Protein AF-0000000072197738 (afdb_homodimer)

Sequence (362 aa):
MTTETISLIKSSIKSIQDYPKPGILFRDVTSLLEDAKAYQATIGLLVERYKAMGFTKVVGTEARGFLFGAPLALELGVGFVPVRKPGKLPRPTIAQSYELEYGMDTLEIHTDAIVEGDKVLVVDDLLATGGTIEATTKLIRQLGGEVEHAAFVINLPEIGGDKRLEVLGLNVYSICDFEGHMTTETISLIKSSIKSIQDYPKPGILFRDVTSLLEDAKAYQATIGLLVERYKAMGFTKVVGTEARGFLFGAPLALELGVGFVPVRKPGKLPRPTIAQSYELEYGMDTLEIHTDAIVEGDKVLVVDDLLATGGTIEATTKLIRQLGGEVEHAAFVINLPEIGGDKRLEVLGLNVYSICDFEGH

pLDDT: mean 96.04, std 6.42, range [52.91, 98.94]

Secondary structure (DSSP, 8-state):
-HHHHHHHHHHHSEEEET-SSTT-EEEEHHHHHH-HHHHHHHHHHHHHHHTTS--SEEEEETTTTHHHHHHHHHHHT-EEEEEB-TT---S-EEEEEEE-SSSEEEEEEETTS--TT-EEEEEEEEESS-HHHHHHHHHHHHTT-EEEEEEEEEE-GGG-HHHHHHHTT-EEEEEEE----/-HHHHHHHHHHHSEEEET-SSTT-EEEEHHHHHH-HHHHHHHHHHHHHHHTTS--SEEEEETTTTHHHHHHHHHHHT-EEEEEB-TT---S-EEEEEEE-SSSEEEEEEETTS--TT-EEEEEEEEESS-HHHHHHHHHHHHTT-EEEEEEEEEE-GGG-HHHHHHHTT-EEEEEEE----

InterPro domains:
  IPR000836 Phosphoribosyltransferase domain [PF00156] (30-154)
  IPR000836 Phosphoribosyltransferase domain [cd06223] (45-175)
  IPR005764 Adenine phosphoribosyl transferase [MF_00004] (9-178)
  IPR005764 Adenine phosphoribosyl transferase [TIGR01090] (9-177)
  IPR029057 Phosphoribosyltransferase-like [G3DSA:3.40.50.2020] (1-181)
  IPR029057 Phosphoribosyltransferase-like [SSF53271] (11-178)
  IPR050054 Uracil phosphoribosyltransferase/Adenine phosphoribosyltransferase [PTHR32315] (2-179)

Radius of gyration: 19.5 Å; Cα contacts (8 Å, |Δi|>4): 800; chains: 2; bounding box: 44×51×52 Å

Solvent-accessible surface area (backbone atoms only — not comparable to full-atom values): 18819 Å² total; per-residue (Å²): 112,66,62,60,50,45,48,47,39,55,69,35,41,46,74,37,75,44,37,96,43,81,77,28,58,30,75,37,60,62,48,22,36,47,34,31,66,36,37,48,50,52,50,49,55,53,43,70,72,47,64,84,68,70,60,51,31,23,33,16,39,70,57,63,7,32,63,53,19,39,44,43,12,56,74,64,63,23,12,27,42,70,32,33,50,79,88,73,62,91,60,68,62,49,74,33,69,39,69,49,103,79,60,74,46,53,39,27,36,50,60,83,74,43,45,70,77,35,29,36,37,37,27,37,46,67,39,39,66,35,44,70,58,52,32,49,51,51,53,43,43,73,44,44,26,43,68,44,41,36,40,28,48,32,30,32,67,91,61,42,9,68,61,56,41,38,74,74,57,33,48,77,45,57,73,34,79,46,79,80,109,113,66,62,60,50,46,48,47,38,56,70,36,41,46,75,37,76,43,36,96,42,81,78,28,59,28,76,38,63,63,49,23,36,48,33,30,67,36,37,48,50,52,51,48,54,53,44,69,71,47,64,84,69,70,60,50,32,22,32,16,39,71,56,62,7,32,63,52,20,40,44,42,12,57,75,65,61,22,12,26,42,69,34,32,49,79,88,73,64,91,60,66,63,48,75,33,68,38,70,49,101,80,60,74,47,53,38,26,36,49,59,82,73,44,43,71,78,35,30,37,38,38,26,38,47,67,39,40,65,34,45,68,59,50,32,49,51,50,51,42,44,74,44,43,26,43,68,44,41,36,40,26,50,32,29,32,67,89,62,41,9,67,60,56,40,39,76,73,58,33,49,77,46,56,72,34,81,48,82,78,106

Structure (mmCIF, N/CA/C/O backbone):
data_AF-0000000072197738-model_v1
#
loop_
_entity.id
_entity.type
_entity.pdbx_description
1 polymer 'Adenine phosphoribosyltransferase'
#
loop_
_atom_site.group_PDB
_atom_site.id
_atom_site.type_symbol
_atom_site.label_atom_id
_atom_site.label_alt_id
_atom_site.label_comp_id
_atom_site.label_asym_id
_atom_site.label_entity_id
_atom_site.label_seq_id
_atom_site.pdbx_PDB_ins_code
_atom_site.Cartn_x
_atom_site.Cartn_y
_atom_site.Cartn_z
_atom_site.occupancy
_atom_site.B_iso_or_equiv
_atom_site.auth_seq_id
_atom_site.auth_comp_id
_atom_site.auth_asym_id
_atom_site.auth_atom_id
_atom_site.pdbx_PDB_model_num
ATOM 1 N N . MET A 1 1 ? 9.172 -4.414 -27.625 1 52.91 1 MET A N 1
ATOM 2 C CA . MET A 1 1 ? 8.633 -3.404 -26.734 1 52.91 1 MET A CA 1
ATOM 3 C C . MET A 1 1 ? 8.422 -3.979 -25.328 1 52.91 1 MET A C 1
ATOM 5 O O . MET A 1 1 ? 8.828 -3.373 -24.344 1 52.91 1 MET A O 1
ATOM 9 N N . THR A 1 2 ? 8.141 -5.234 -25.406 1 78.12 2 THR A N 1
ATOM 10 C CA . THR A 1 2 ? 7.871 -5.887 -24.141 1 78.12 2 THR A CA 1
ATOM 11 C C . THR A 1 2 ? 9.172 -6.352 -23.484 1 78.12 2 THR A C 1
ATOM 13 O O . THR A 1 2 ? 9.367 -6.164 -22.281 1 78.12 2 THR A O 1
ATOM 16 N N . THR A 1 3 ? 10.164 -6.527 -24.344 1 85.88 3 THR A N 1
ATOM 17 C CA . THR A 1 3 ? 11.422 -7.02 -23.797 1 85.88 3 THR A CA 1
ATOM 18 C C . THR A 1 3 ? 12.195 -5.887 -23.125 1 85.88 3 THR A C 1
ATOM 20 O O . THR A 1 3 ? 12.75 -6.066 -22.031 1 85.88 3 THR A O 1
ATOM 23 N N . GLU A 1 4 ? 12.219 -4.77 -23.75 1 92.81 4 GLU A N 1
ATOM 24 C CA . GLU A 1 4 ? 12.906 -3.609 -23.172 1 92.81 4 GLU A CA 1
ATOM 25 C C . GLU A 1 4 ? 12.25 -3.162 -21.875 1 92.81 4 GLU A C 1
ATOM 27 O O . GLU A 1 4 ? 12.938 -2.766 -20.938 1 92.81 4 GLU A O 1
ATOM 32 N N . THR A 1 5 ? 11 -3.27 -21.938 1 95.19 5 THR A N 1
ATOM 33 C CA . THR A 1 5 ? 10.242 -2.885 -20.75 1 95.19 5 THR A CA 1
ATOM 34 C C . THR A 1 5 ? 10.547 -3.822 -19.578 1 95.19 5 THR A C 1
ATOM 36 O O . THR A 1 5 ? 10.797 -3.369 -18.469 1 95.19 5 THR A O 1
ATOM 39 N N . ILE A 1 6 ? 10.633 -5.078 -19.859 1 96 6 ILE A N 1
ATOM 40 C CA . ILE A 1 6 ? 10.922 -6.078 -18.844 1 96 6 ILE A CA 1
ATOM 41 C C . ILE A 1 6 ? 12.352 -5.91 -18.344 1 96 6 ILE A C 1
ATOM 43 O O . ILE A 1 6 ? 12.625 -6.031 -17.141 1 96 6 ILE A O 1
ATOM 47 N N . SER A 1 7 ? 13.211 -5.574 -19.266 1 96.31 7 SER A N 1
ATOM 48 C CA . SER A 1 7 ? 14.602 -5.344 -18.891 1 96.31 7 SER A CA 1
ATOM 49 C C . SER A 1 7 ? 14.734 -4.145 -17.969 1 96.31 7 SER A C 1
ATOM 51 O O . SER A 1 7 ? 15.492 -4.188 -16.984 1 96.31 7 SER A O 1
ATOM 53 N N . LEU A 1 8 ? 14.016 -3.139 -18.281 1 97.44 8 LEU A N 1
ATOM 54 C CA . LEU A 1 8 ? 14.008 -1.961 -17.422 1 97.44 8 LEU A CA 1
ATOM 55 C C . LEU A 1 8 ? 13.531 -2.318 -16.016 1 97.44 8 LEU A C 1
ATOM 57 O O . LEU A 1 8 ? 14.164 -1.94 -15.031 1 97.44 8 LEU A O 1
ATOM 61 N N . ILE A 1 9 ? 12.492 -3.072 -15.922 1 98.19 9 ILE A N 1
ATOM 62 C CA . ILE A 1 9 ? 11.914 -3.471 -14.641 1 98.19 9 ILE A CA 1
ATOM 63 C C . ILE A 1 9 ? 12.906 -4.348 -13.875 1 98.19 9 ILE A C 1
ATOM 65 O O . ILE A 1 9 ? 13.211 -4.082 -12.711 1 98.19 9 ILE A O 1
ATOM 69 N N . LYS A 1 10 ? 13.438 -5.309 -14.531 1 96.94 10 LYS A N 1
ATOM 70 C CA . LYS A 1 10 ? 14.375 -6.238 -13.898 1 96.94 10 LYS A CA 1
ATOM 71 C C . LYS A 1 10 ? 15.609 -5.508 -13.391 1 96.94 10 LYS A C 1
ATOM 73 O O . LYS A 1 10 ? 16.094 -5.781 -12.281 1 96.94 10 LYS A O 1
ATOM 78 N N . SER A 1 11 ? 16.078 -4.551 -14.18 1 97.25 11 SER A N 1
ATOM 79 C CA . SER A 1 11 ? 17.297 -3.838 -13.828 1 97.25 11 SER A CA 1
ATOM 80 C C . SER A 1 11 ? 17.062 -2.871 -12.672 1 97.25 11 SER A C 1
ATOM 82 O O . SER A 1 11 ? 18.016 -2.43 -12.016 1 97.25 11 SER A O 1
ATOM 84 N N . SER A 1 12 ? 15.859 -2.518 -12.414 1 97.88 12 SER A N 1
ATOM 85 C CA . SER A 1 12 ? 15.539 -1.578 -11.344 1 97.88 12 SER A CA 1
ATOM 86 C C . SER A 1 12 ? 15.422 -2.291 -10 1 97.88 12 SER A C 1
ATOM 88 O O . SER A 1 12 ? 15.352 -1.645 -8.953 1 97.88 12 SER A O 1
ATOM 90 N N . ILE A 1 13 ? 15.43 -3.629 -9.992 1 98 13 ILE A N 1
ATOM 91 C CA . ILE A 1 13 ? 15.297 -4.414 -8.773 1 98 13 ILE A CA 1
ATOM 92 C C . ILE A 1 13 ? 16.688 -4.793 -8.25 1 98 13 ILE A C 1
ATOM 94 O O . ILE A 1 13 ? 17.406 -5.57 -8.883 1 98 13 ILE A O 1
ATOM 98 N N . LYS A 1 14 ? 17.031 -4.293 -7.094 1 97.38 14 LYS A N 1
ATOM 99 C CA . LYS A 1 14 ? 18.328 -4.578 -6.484 1 97.38 14 LYS A CA 1
ATOM 100 C C . LYS A 1 14 ? 18.328 -5.941 -5.801 1 97.38 14 LYS A C 1
ATOM 102 O O . LYS A 1 14 ? 17.328 -6.348 -5.215 1 97.38 14 LYS A O 1
ATOM 107 N N . SER A 1 15 ? 19.391 -6.617 -5.895 1 96.56 15 SER A N 1
ATOM 108 C CA . SER A 1 15 ? 19.609 -7.863 -5.164 1 96.56 15 SER A CA 1
ATOM 109 C C . SER A 1 15 ? 20.469 -7.633 -3.93 1 96.56 15 SER A C 1
ATOM 111 O O . SER A 1 15 ? 21.547 -7.055 -4.023 1 96.56 15 SER A O 1
ATOM 113 N N . ILE A 1 16 ? 19.969 -8.016 -2.822 1 96.94 16 ILE A N 1
ATOM 114 C CA . ILE A 1 16 ? 20.656 -7.816 -1.552 1 96.94 16 ILE A CA 1
ATOM 115 C C . ILE A 1 16 ? 21.109 -9.156 -0.991 1 96.94 16 ILE A C 1
ATOM 117 O O . ILE A 1 16 ? 20.281 -10.008 -0.654 1 96.94 16 ILE A O 1
ATOM 121 N N . GLN A 1 17 ? 22.328 -9.305 -0.812 1 95.06 17 GLN A N 1
ATOM 122 C CA . GLN A 1 17 ? 22.906 -10.547 -0.308 1 95.06 17 GLN A CA 1
ATOM 123 C C . GLN A 1 17 ? 22.672 -10.695 1.191 1 95.06 17 GLN A C 1
ATOM 125 O O . GLN A 1 17 ? 22.734 -9.719 1.937 1 95.06 17 GLN A O 1
ATOM 130 N N . ASP A 1 18 ? 22.422 -11.977 1.722 1 94.38 18 ASP A N 1
ATOM 131 C CA . ASP A 1 18 ? 22.375 -12.367 3.127 1 94.38 18 ASP A CA 1
ATOM 132 C C . ASP A 1 18 ? 21.281 -11.602 3.875 1 94.38 18 ASP A C 1
ATOM 134 O O . ASP A 1 18 ? 21.516 -11.094 4.973 1 94.38 18 ASP A O 1
ATOM 138 N N . TYR A 1 19 ? 20.156 -11.453 3.234 1 93.62 19 TYR A N 1
ATOM 139 C CA . TYR A 1 19 ? 18.984 -10.844 3.83 1 93.62 19 TYR A CA 1
ATOM 140 C C . TYR A 1 19 ? 17.734 -11.688 3.578 1 93.62 19 TYR A C 1
ATOM 142 O O . TYR A 1 19 ? 17.5 -12.125 2.451 1 93.62 19 TYR A O 1
ATOM 150 N N . PRO A 1 20 ? 16.969 -11.852 4.562 1 90.38 20 PRO A N 1
ATOM 151 C CA . PRO A 1 20 ? 17.094 -11.422 5.957 1 90.38 20 PRO A CA 1
ATOM 152 C C . PRO A 1 20 ? 18.078 -12.273 6.754 1 90.38 20 PRO A C 1
ATOM 154 O O . PRO A 1 20 ? 18.406 -11.945 7.895 1 90.38 20 PRO A O 1
ATOM 157 N N . LYS A 1 21 ? 18.531 -13.422 6.133 1 90.88 21 LYS A N 1
ATOM 158 C CA . LYS A 1 21 ? 19.516 -14.281 6.766 1 90.88 21 LYS A CA 1
ATOM 159 C C . LYS A 1 21 ? 20.656 -14.609 5.805 1 90.88 21 LYS A C 1
ATOM 161 O O . LYS A 1 21 ? 20.5 -14.492 4.59 1 90.88 21 LYS A O 1
ATOM 166 N N . PRO A 1 22 ? 21.719 -15.031 6.438 1 92.88 22 PRO A N 1
ATOM 167 C CA . PRO A 1 22 ? 22.859 -15.398 5.574 1 92.88 22 PRO A CA 1
ATOM 168 C C . PRO A 1 22 ? 22.484 -16.453 4.531 1 92.88 22 PRO A C 1
ATOM 170 O O . PRO A 1 22 ? 21.75 -17.391 4.832 1 92.88 22 PRO A O 1
ATOM 173 N N . GLY A 1 23 ? 22.969 -16.281 3.242 1 91 23 GLY A N 1
ATOM 174 C CA . GLY A 1 23 ? 22.766 -17.266 2.193 1 91 23 GLY A CA 1
ATOM 175 C C . GLY A 1 23 ? 21.609 -16.922 1.279 1 91 23 GLY A C 1
ATOM 176 O O . GLY A 1 23 ? 21.453 -17.516 0.208 1 91 23 GLY A O 1
ATOM 177 N N . ILE A 1 24 ? 20.797 -15.953 1.658 1 90.5 24 ILE A N 1
ATOM 178 C CA . ILE A 1 24 ? 19.609 -15.594 0.882 1 90.5 24 ILE A CA 1
ATOM 179 C C . ILE A 1 24 ? 19.922 -14.367 0.02 1 90.5 24 ILE A C 1
ATOM 181 O O . ILE A 1 24 ? 20.547 -13.422 0.482 1 90.5 24 ILE A O 1
ATOM 185 N N . LEU A 1 25 ? 19.578 -14.516 -1.254 1 94.25 25 LEU A N 1
ATOM 186 C CA . LEU A 1 25 ? 19.625 -13.359 -2.145 1 94.25 25 LEU A CA 1
ATOM 187 C C . LEU A 1 25 ? 18.25 -12.719 -2.254 1 94.25 25 LEU A C 1
ATOM 189 O O . LEU A 1 25 ? 17.375 -13.203 -2.988 1 94.25 25 LEU A O 1
ATOM 193 N N . PHE A 1 26 ? 18.125 -11.609 -1.636 1 95.5 26 PHE A N 1
ATOM 194 C CA . PHE A 1 26 ? 16.828 -10.938 -1.53 1 95.5 26 PHE A CA 1
ATOM 195 C C . PHE A 1 26 ? 16.625 -9.992 -2.705 1 95.5 26 PHE A C 1
ATOM 197 O O . PHE A 1 26 ? 17.516 -9.219 -3.057 1 95.5 26 PHE A O 1
ATOM 204 N N . ARG A 1 27 ? 15.461 -10.008 -3.295 1 96.62 27 ARG A N 1
ATOM 205 C CA . ARG A 1 27 ? 15.086 -9.086 -4.359 1 96.62 27 ARG A CA 1
ATOM 206 C C . ARG A 1 27 ? 14.273 -7.918 -3.809 1 96.62 27 ARG A C 1
ATOM 208 O O . ARG A 1 27 ? 13.117 -8.094 -3.416 1 96.62 27 ARG A O 1
ATOM 215 N N . ASP A 1 28 ? 14.867 -6.793 -3.818 1 97.19 28 ASP A N 1
ATOM 216 C CA . ASP A 1 28 ? 14.281 -5.613 -3.186 1 97.19 28 ASP A CA 1
ATOM 217 C C . ASP A 1 28 ? 13.383 -4.859 -4.156 1 97.19 28 ASP A C 1
ATOM 219 O O . ASP A 1 28 ? 13.859 -4.066 -4.973 1 97.19 28 ASP A O 1
ATOM 223 N N . VAL A 1 29 ? 12.117 -4.988 -4 1 97.44 29 VAL A N 1
ATOM 224 C CA . VAL A 1 29 ? 11.164 -4.348 -4.898 1 97.44 29 VAL A CA 1
ATOM 225 C C . VAL A 1 29 ? 11.102 -2.85 -4.613 1 97.44 29 VAL A C 1
ATOM 227 O O . VAL A 1 29 ? 10.594 -2.074 -5.43 1 97.44 29 VAL A O 1
ATOM 230 N N . THR A 1 30 ? 11.609 -2.371 -3.447 1 98.25 30 THR A N 1
ATOM 231 C CA . THR A 1 30 ? 11.531 -0.949 -3.131 1 98.25 30 THR A CA 1
ATOM 232 C C . THR A 1 30 ? 12.375 -0.131 -4.105 1 98.25 30 THR A C 1
ATOM 234 O O . THR A 1 30 ? 12.039 1.012 -4.418 1 98.25 30 THR A O 1
ATOM 237 N N . SER A 1 31 ? 13.453 -0.731 -4.629 1 98.5 31 SER A N 1
ATOM 238 C CA . SER A 1 31 ? 14.273 -0.016 -5.602 1 98.5 31 SER A CA 1
ATOM 239 C C . SER A 1 31 ? 13.516 0.212 -6.902 1 98.5 31 SER A C 1
ATOM 241 O O . SER A 1 31 ? 13.711 1.229 -7.574 1 98.5 31 SER A O 1
ATOM 243 N N . LEU A 1 32 ? 12.664 -0.69 -7.238 1 98.69 32 LEU A N 1
ATOM 244 C CA . LEU A 1 32 ? 11.789 -0.526 -8.391 1 98.69 32 LEU A CA 1
ATOM 245 C C . LEU A 1 32 ? 10.828 0.645 -8.18 1 98.69 32 LEU A C 1
ATOM 247 O O . LEU A 1 32 ? 10.625 1.451 -9.094 1 98.69 32 LEU A O 1
ATOM 251 N N . LEU A 1 33 ? 10.234 0.792 -6.988 1 98.81 33 LEU A N 1
ATOM 252 C CA . LEU A 1 33 ? 9.281 1.844 -6.66 1 98.81 33 LEU A CA 1
ATOM 253 C C . LEU A 1 33 ? 9.93 3.221 -6.777 1 98.81 33 LEU A C 1
ATOM 255 O O . LEU A 1 33 ? 9.258 4.199 -7.117 1 98.81 33 LEU A O 1
ATOM 259 N N . GLU A 1 34 ? 11.188 3.275 -6.477 1 98.19 34 GLU A N 1
ATOM 260 C CA . GLU A 1 34 ? 11.938 4.531 -6.461 1 98.19 34 GLU A CA 1
ATOM 261 C C . GLU A 1 34 ? 12.203 5.031 -7.879 1 98.19 34 GLU A C 1
ATOM 263 O O . GLU A 1 34 ? 12.492 6.211 -8.078 1 98.19 34 GLU A O 1
ATOM 268 N N . ASP A 1 35 ? 12.141 4.117 -8.828 1 98.19 35 ASP A N 1
ATOM 269 C CA . ASP A 1 35 ? 12.312 4.438 -10.242 1 98.19 35 ASP A CA 1
ATOM 270 C C . ASP A 1 35 ? 10.969 4.652 -10.93 1 98.19 35 ASP A C 1
ATOM 272 O O . ASP A 1 35 ? 10.281 3.689 -11.289 1 98.19 35 ASP A O 1
ATOM 276 N N . ALA A 1 36 ? 10.641 5.938 -11.188 1 98.31 36 ALA A N 1
ATOM 277 C CA . ALA A 1 36 ? 9.312 6.309 -11.68 1 98.31 36 ALA A CA 1
ATOM 278 C C . ALA A 1 36 ? 9 5.586 -12.992 1 98.31 36 ALA A C 1
ATOM 280 O O . ALA A 1 36 ? 7.891 5.078 -13.172 1 98.31 36 ALA A O 1
ATOM 281 N N . LYS A 1 37 ? 9.914 5.5 -13.844 1 98.31 37 LYS A N 1
ATOM 282 C CA . LYS A 1 37 ? 9.695 4.867 -15.148 1 98.31 37 LYS A CA 1
ATOM 283 C C . LYS A 1 37 ? 9.461 3.369 -14.992 1 98.31 37 LYS A C 1
ATOM 285 O O . LYS A 1 37 ? 8.547 2.812 -15.609 1 98.31 37 LYS A O 1
ATOM 290 N N . ALA A 1 38 ? 10.258 2.729 -14.211 1 98.69 38 ALA A N 1
ATOM 291 C CA . ALA A 1 38 ? 10.102 1.293 -13.984 1 98.69 38 ALA A CA 1
ATOM 292 C C . ALA A 1 38 ? 8.781 0.983 -13.297 1 98.69 38 ALA A C 1
ATOM 294 O O . ALA A 1 38 ? 8.109 0.005 -13.633 1 98.69 38 ALA A O 1
ATOM 295 N N . TYR A 1 39 ? 8.461 1.821 -12.32 1 98.75 39 TYR A N 1
ATOM 296 C CA . TYR A 1 39 ? 7.211 1.636 -11.594 1 98.75 39 TYR A CA 1
ATOM 297 C C . TYR A 1 39 ? 6.012 1.78 -12.523 1 98.75 39 TYR A C 1
ATOM 299 O O . TYR A 1 39 ? 5.133 0.917 -12.555 1 98.75 39 TYR A O 1
ATOM 307 N N . GLN A 1 40 ? 6.016 2.773 -13.359 1 98.62 40 GLN A N 1
ATOM 308 C CA . GLN A 1 40 ? 4.953 2.996 -14.336 1 98.62 40 GLN A CA 1
ATOM 309 C C . GLN A 1 40 ? 4.875 1.848 -15.344 1 98.62 40 GLN A C 1
ATOM 311 O O . GLN A 1 40 ? 3.785 1.386 -15.68 1 98.62 40 GLN A O 1
ATOM 316 N N . ALA A 1 41 ? 6.031 1.419 -15.75 1 98.69 41 ALA A N 1
ATOM 317 C CA . ALA A 1 41 ? 6.082 0.316 -16.703 1 98.69 41 ALA A CA 1
ATOM 318 C C . ALA A 1 41 ? 5.496 -0.958 -16.109 1 98.69 41 ALA A C 1
ATOM 320 O O . ALA A 1 41 ? 4.809 -1.718 -16.797 1 98.69 41 ALA A O 1
ATOM 321 N N . THR A 1 42 ? 5.781 -1.168 -14.867 1 98.81 42 THR A N 1
ATOM 322 C CA . THR A 1 42 ? 5.281 -2.35 -14.172 1 98.81 42 THR A CA 1
ATOM 323 C C . THR A 1 42 ? 3.756 -2.352 -14.133 1 98.81 42 THR A C 1
ATOM 325 O O . THR A 1 42 ? 3.121 -3.334 -14.523 1 98.81 42 THR A O 1
AT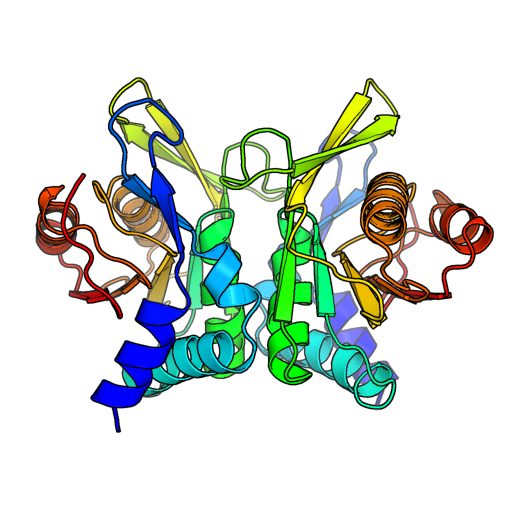OM 328 N N . ILE A 1 43 ? 3.168 -1.247 -13.703 1 98.81 43 ILE A N 1
ATOM 329 C CA . ILE A 1 43 ? 1.715 -1.148 -13.648 1 98.81 43 ILE A CA 1
ATOM 330 C C . ILE A 1 43 ? 1.133 -1.247 -15.055 1 98.81 43 ILE A C 1
ATOM 332 O O . ILE A 1 43 ? 0.113 -1.906 -15.266 1 98.81 43 ILE A O 1
ATOM 336 N N . GLY A 1 44 ? 1.804 -0.608 -15.953 1 98.5 44 GLY A N 1
ATOM 337 C CA . GLY A 1 44 ? 1.35 -0.659 -17.328 1 98.5 44 GLY A CA 1
ATOM 338 C C . GLY A 1 44 ? 1.247 -2.072 -17.875 1 98.5 44 GLY A C 1
ATOM 339 O O . GLY A 1 44 ? 0.274 -2.414 -18.547 1 98.5 44 GLY A O 1
ATOM 340 N N . LEU A 1 45 ? 2.199 -2.932 -17.641 1 98.56 45 LEU A N 1
ATOM 341 C CA . LEU A 1 45 ? 2.182 -4.32 -18.094 1 98.56 45 LEU A CA 1
ATOM 342 C C . LEU A 1 45 ? 1.011 -5.078 -17.469 1 98.56 45 LEU A C 1
ATOM 344 O O . LEU A 1 45 ? 0.344 -5.859 -18.156 1 98.56 45 LEU A O 1
ATOM 348 N N . LEU A 1 46 ? 0.795 -4.844 -16.234 1 98.75 46 LEU A N 1
ATOM 349 C CA . LEU A 1 46 ? -0.31 -5.512 -15.547 1 98.75 46 LEU A CA 1
ATOM 350 C C . LEU A 1 46 ? -1.65 -5.062 -16.125 1 98.75 46 LEU A C 1
ATOM 352 O O . LEU A 1 46 ? -2.551 -5.879 -16.328 1 98.75 46 LEU A O 1
ATOM 356 N N . VAL A 1 47 ? -1.777 -3.789 -16.375 1 98.75 47 VAL A N 1
ATOM 357 C CA . VAL A 1 47 ? -3.01 -3.256 -16.953 1 98.75 47 VAL A CA 1
ATOM 358 C C . VAL A 1 47 ? -3.264 -3.893 -18.312 1 98.75 47 VAL A C 1
ATOM 360 O O . VAL A 1 47 ? -4.371 -4.355 -18.594 1 98.75 47 VAL A O 1
ATOM 363 N N . GLU A 1 48 ? -2.258 -3.912 -19.109 1 98.25 48 GLU A N 1
ATOM 364 C CA . GLU A 1 48 ? -2.389 -4.473 -20.438 1 98.25 48 GLU A CA 1
ATOM 365 C C . GLU A 1 48 ? -2.846 -5.926 -20.391 1 98.25 48 GLU A C 1
ATOM 367 O O . GLU A 1 48 ? -3.662 -6.355 -21.219 1 98.25 48 GLU A O 1
ATOM 372 N N . ARG A 1 49 ? -2.404 -6.613 -19.484 1 97.88 49 ARG A N 1
ATOM 373 C CA . ARG A 1 49 ? -2.705 -8.039 -19.375 1 97.88 49 ARG A CA 1
ATOM 374 C C . ARG A 1 49 ? -4.141 -8.258 -18.906 1 97.88 49 ARG A C 1
ATOM 376 O O . ARG A 1 49 ? -4.809 -9.195 -19.359 1 97.88 49 ARG A O 1
ATOM 383 N N . TYR A 1 50 ? -4.625 -7.352 -18.062 1 98.69 50 TYR A N 1
ATOM 384 C CA . TYR A 1 50 ? -5.812 -7.746 -17.312 1 98.69 50 TYR A CA 1
ATOM 385 C C . TYR A 1 50 ? -6.992 -6.836 -17.641 1 98.69 50 TYR A C 1
ATOM 387 O O . TYR A 1 50 ? -8.125 -7.117 -17.25 1 98.69 50 TYR A O 1
ATOM 395 N N . LYS A 1 51 ? -6.828 -5.734 -18.375 1 98.25 51 LYS A N 1
ATOM 396 C CA . LYS A 1 51 ? -7.836 -4.699 -18.562 1 98.25 51 LYS A CA 1
ATOM 397 C C . LYS A 1 51 ? -9.078 -5.258 -19.25 1 98.25 51 LYS A C 1
ATOM 399 O O . LYS A 1 51 ? -10.188 -4.762 -19.047 1 98.25 51 LYS A O 1
ATOM 404 N N . ALA A 1 52 ? -8.961 -6.363 -19.969 1 98.25 52 ALA A N 1
ATOM 405 C CA . ALA A 1 52 ? -10.094 -6.84 -20.766 1 98.25 52 ALA A CA 1
ATOM 406 C C . ALA A 1 52 ? -10.703 -8.102 -20.156 1 98.25 52 ALA A C 1
ATOM 408 O O . ALA A 1 52 ? -11.484 -8.789 -20.812 1 98.25 52 ALA A O 1
ATOM 409 N N . MET A 1 53 ? -10.453 -8.375 -18.922 1 98.31 53 MET A N 1
ATOM 410 C CA . MET A 1 53 ? -10.836 -9.688 -18.391 1 98.31 53 MET A CA 1
ATOM 411 C C . MET A 1 53 ? -12.047 -9.57 -17.469 1 98.31 53 MET A C 1
ATOM 413 O O . MET A 1 53 ? -12.531 -10.578 -16.953 1 98.31 53 MET A O 1
ATOM 417 N N . GLY A 1 54 ? -12.5 -8.375 -17.203 1 98.25 54 GLY A N 1
ATOM 418 C CA . GLY A 1 54 ? -13.766 -8.164 -16.516 1 98.25 54 GLY A CA 1
ATOM 419 C C . GLY A 1 54 ? -13.68 -8.359 -15.016 1 98.25 54 GLY A C 1
ATOM 420 O O . GLY A 1 54 ? -14.648 -8.766 -14.383 1 98.25 54 GLY A O 1
ATOM 421 N N . PHE A 1 55 ? -12.578 -8.156 -14.438 1 98.81 55 PHE A N 1
ATOM 422 C CA . PHE A 1 55 ? -12.438 -8.227 -12.992 1 98.81 55 PHE A CA 1
ATOM 423 C C . PHE A 1 55 ? -13.281 -7.16 -12.312 1 98.81 55 PHE A C 1
ATOM 425 O O . PHE A 1 55 ? -13.438 -6.059 -12.836 1 98.81 55 PHE A O 1
ATOM 432 N N . THR A 1 56 ? -13.766 -7.512 -11.133 1 98.75 56 THR A N 1
ATOM 433 C CA . THR A 1 56 ? -14.594 -6.566 -10.398 1 98.75 56 THR A CA 1
ATOM 434 C C . THR A 1 56 ? -13.875 -6.086 -9.141 1 98.75 56 THR A C 1
ATOM 436 O O . THR A 1 56 ? -14.281 -5.094 -8.531 1 98.75 56 THR A O 1
ATOM 439 N N . LYS A 1 57 ? -12.789 -6.836 -8.727 1 98.75 57 LYS A N 1
ATOM 440 C CA . LYS A 1 57 ? -11.977 -6.477 -7.562 1 98.75 57 LYS A CA 1
ATOM 441 C C . LYS A 1 57 ? -10.516 -6.867 -7.766 1 98.75 57 LYS A C 1
ATOM 443 O O . LYS A 1 57 ? -10.227 -7.867 -8.43 1 98.75 57 LYS A O 1
ATOM 448 N N . VAL A 1 58 ? -9.688 -6.117 -7.227 1 98.94 58 VAL A N 1
ATOM 449 C CA . VAL A 1 58 ? -8.297 -6.508 -7.043 1 98.94 58 VAL A CA 1
ATOM 450 C C . VAL A 1 58 ? -8 -6.688 -5.555 1 98.94 58 VAL A C 1
ATOM 452 O O . VAL A 1 58 ? -8.375 -5.848 -4.734 1 98.94 58 VAL A O 1
ATOM 455 N N . VAL A 1 59 ? -7.418 -7.773 -5.215 1 98.94 59 VAL A N 1
ATOM 456 C CA . VAL A 1 59 ? -7.031 -8.062 -3.838 1 98.94 59 VAL A CA 1
ATOM 457 C C . VAL A 1 59 ? -5.508 -8.039 -3.713 1 98.94 59 VAL A C 1
ATOM 459 O O . VAL A 1 59 ? -4.801 -8.602 -4.551 1 98.94 59 VAL A O 1
ATOM 462 N N . GLY A 1 60 ? -5.02 -7.352 -2.73 1 98.75 60 GLY A N 1
ATOM 463 C CA . GLY A 1 60 ? -3.6 -7.301 -2.424 1 98.75 60 GLY A CA 1
ATOM 464 C C . GLY A 1 60 ? -3.287 -7.672 -0.987 1 98.75 60 GLY A C 1
ATOM 465 O O . GLY A 1 60 ? -4.035 -7.32 -0.072 1 98.75 60 GLY A O 1
ATOM 466 N N . THR A 1 61 ? -2.162 -8.258 -0.755 1 97.69 61 THR A N 1
ATOM 467 C CA . THR A 1 61 ? -1.783 -8.727 0.575 1 97.69 61 THR A CA 1
ATOM 468 C C . THR A 1 61 ? -0.788 -7.762 1.219 1 97.69 61 THR A C 1
ATOM 470 O O . THR A 1 61 ? 0.094 -7.23 0.542 1 97.69 61 THR A O 1
ATOM 473 N N . GLU A 1 62 ? -0.896 -7.539 2.508 1 96.75 62 GLU A N 1
ATOM 474 C CA . GLU A 1 62 ? -0.024 -6.633 3.252 1 96.75 62 GLU A CA 1
ATOM 475 C C . GLU A 1 62 ? 1.419 -7.133 3.25 1 96.75 62 GLU A C 1
ATOM 477 O O . GLU A 1 62 ? 1.675 -8.305 3.523 1 96.75 62 GLU A O 1
ATOM 482 N N . ALA A 1 63 ? 2.271 -6.133 3.064 1 97.12 63 ALA A N 1
ATOM 483 C CA . ALA A 1 63 ? 2.062 -4.723 2.742 1 97.12 63 ALA A CA 1
ATOM 484 C C . ALA A 1 63 ? 2.455 -4.43 1.297 1 97.12 63 ALA A C 1
ATOM 486 O O . ALA A 1 63 ? 1.882 -3.541 0.66 1 97.12 63 ALA A O 1
ATOM 487 N N . ARG A 1 64 ? 3.459 -5.316 0.84 1 98.19 64 ARG A N 1
ATOM 488 C CA . ARG A 1 64 ? 4.062 -4.965 -0.442 1 98.19 64 ARG A CA 1
ATOM 489 C C . ARG A 1 64 ? 3.092 -5.223 -1.591 1 98.19 64 ARG A C 1
ATOM 491 O O . ARG A 1 64 ? 3.16 -4.562 -2.629 1 98.19 64 ARG A O 1
ATOM 498 N N . GLY A 1 65 ? 2.133 -6.078 -1.36 1 98.56 65 GLY A N 1
ATOM 499 C CA . GLY A 1 65 ? 1.094 -6.289 -2.355 1 98.56 65 GLY A CA 1
ATOM 500 C C . GLY A 1 65 ? 0.27 -5.047 -2.633 1 98.56 65 GLY A C 1
ATOM 501 O O . GLY A 1 65 ? -0.317 -4.91 -3.709 1 98.56 65 GLY A O 1
ATOM 502 N N . PHE A 1 66 ? 0.188 -4.148 -1.625 1 98.88 66 PHE A N 1
ATOM 503 C CA . PHE A 1 66 ? -0.564 -2.91 -1.777 1 98.88 66 PHE A CA 1
ATOM 504 C C . PHE A 1 66 ? 0.048 -2.035 -2.865 1 98.88 66 PHE A C 1
ATOM 506 O O . PHE A 1 66 ? -0.67 -1.353 -3.598 1 98.88 66 PHE A O 1
ATOM 513 N N . LEU A 1 67 ? 1.322 -2.123 -3 1 98.88 67 LEU A N 1
ATOM 514 C CA . LEU A 1 67 ? 2.107 -1.203 -3.814 1 98.88 67 LEU A CA 1
ATOM 515 C C . LEU A 1 67 ? 1.856 -1.442 -5.301 1 98.88 67 LEU A C 1
ATOM 517 O O . LEU A 1 67 ? 2.188 -0.596 -6.133 1 98.88 67 LEU A O 1
ATOM 521 N N . PHE A 1 68 ? 1.288 -2.588 -5.605 1 98.88 68 PHE A N 1
ATOM 522 C CA . PHE A 1 68 ? 1.01 -2.938 -6.992 1 98.88 68 PHE A CA 1
ATOM 523 C C . PHE A 1 68 ? -0.48 -3.18 -7.203 1 98.88 68 PHE A C 1
ATOM 525 O O . PHE A 1 68 ? -1.045 -2.764 -8.219 1 98.88 68 PHE A O 1
ATOM 532 N N . GLY A 1 69 ? -1.108 -3.779 -6.207 1 98.88 69 GLY A N 1
ATOM 533 C CA . GLY A 1 69 ? -2.525 -4.09 -6.312 1 98.88 69 GLY A CA 1
ATOM 534 C C . GLY A 1 69 ? -3.408 -2.857 -6.336 1 98.88 69 GLY A C 1
ATOM 535 O O . GLY A 1 69 ? -4.336 -2.768 -7.145 1 98.88 69 GLY A O 1
ATOM 536 N N . ALA A 1 70 ? -3.111 -1.92 -5.477 1 98.88 70 ALA A N 1
ATOM 537 C CA . ALA A 1 70 ? -3.943 -0.726 -5.355 1 98.88 70 ALA A CA 1
ATOM 538 C C . ALA A 1 70 ? -3.867 0.127 -6.621 1 98.88 70 ALA A C 1
ATOM 540 O O . ALA A 1 70 ? -4.895 0.459 -7.215 1 98.88 70 ALA A O 1
ATOM 541 N N . PRO A 1 71 ? -2.652 0.452 -7.121 1 98.88 71 PRO A N 1
ATOM 542 C CA . PRO A 1 71 ? -2.586 1.191 -8.383 1 98.88 71 PRO A CA 1
ATOM 543 C C . PRO A 1 71 ? -3.27 0.456 -9.531 1 98.88 71 PRO A C 1
ATOM 545 O O . PRO A 1 71 ? -3.896 1.086 -10.391 1 98.88 71 PRO A O 1
ATOM 548 N N . LEU A 1 72 ? -3.125 -0.855 -9.555 1 98.94 72 LEU A N 1
ATOM 549 C CA . LEU A 1 72 ? -3.754 -1.625 -10.625 1 98.94 72 LEU A CA 1
ATOM 550 C C . LEU A 1 72 ? -5.273 -1.516 -10.547 1 98.94 72 LEU A C 1
ATOM 552 O O . LEU A 1 72 ? -5.938 -1.339 -11.57 1 98.94 72 LEU A O 1
ATOM 556 N N . ALA A 1 73 ? -5.824 -1.645 -9.352 1 98.94 73 ALA A N 1
ATOM 557 C CA . ALA A 1 73 ? -7.266 -1.51 -9.164 1 98.94 73 ALA A CA 1
ATOM 558 C C . ALA A 1 73 ? -7.766 -0.169 -9.695 1 98.94 73 ALA A C 1
ATOM 560 O O . ALA A 1 73 ? -8.789 -0.109 -10.383 1 98.94 73 ALA A O 1
ATOM 561 N N . LEU A 1 74 ? -7.004 0.892 -9.406 1 98.88 74 LEU A N 1
ATOM 562 C CA . LEU A 1 74 ? -7.352 2.229 -9.875 1 98.88 74 LEU A CA 1
ATOM 563 C C . LEU A 1 74 ? -7.375 2.281 -11.398 1 98.88 74 LEU A C 1
ATOM 565 O O . LEU A 1 74 ? -8.32 2.803 -11.992 1 98.88 74 LEU A O 1
ATOM 569 N N . GLU A 1 75 ? -6.375 1.695 -12.016 1 98.75 75 GLU A N 1
ATOM 570 C CA . GLU A 1 75 ? -6.258 1.722 -13.477 1 98.75 75 GLU A CA 1
ATOM 571 C C . GLU A 1 75 ? -7.359 0.891 -14.133 1 98.75 75 GLU A C 1
ATOM 573 O O . GLU A 1 75 ? -7.848 1.24 -15.203 1 98.75 75 GLU A O 1
ATOM 578 N N . LEU A 1 76 ? -7.758 -0.193 -13.445 1 98.81 76 LEU A N 1
ATOM 579 C CA . LEU A 1 76 ? -8.797 -1.068 -13.984 1 98.81 76 LEU A CA 1
ATOM 580 C C . LEU A 1 76 ? -10.188 -0.518 -13.672 1 98.81 76 LEU A C 1
ATOM 582 O O 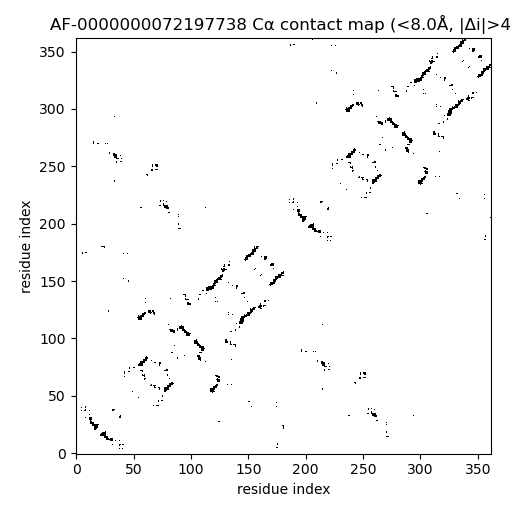. LEU A 1 76 ? -11.18 -1.009 -14.203 1 98.81 76 LEU A O 1
ATOM 586 N N . GLY A 1 77 ? -10.242 0.478 -12.781 1 98.5 77 GLY A N 1
ATOM 587 C CA . GLY A 1 77 ? -11.516 1.076 -12.414 1 98.5 77 GLY A CA 1
ATOM 588 C C . GLY A 1 77 ? -12.352 0.193 -11.508 1 98.5 77 GLY A C 1
ATOM 589 O O . GLY A 1 77 ? -13.578 0.17 -11.617 1 98.5 77 GLY A O 1
ATOM 590 N N . VAL A 1 78 ? -11.758 -0.572 -10.68 1 98.75 78 VAL A N 1
ATOM 591 C CA . VAL A 1 78 ? -12.461 -1.474 -9.781 1 98.75 78 VAL A CA 1
ATOM 592 C C . VAL A 1 78 ? -12 -1.236 -8.344 1 98.75 78 VAL A C 1
ATOM 594 O O . VAL A 1 78 ? -11.031 -0.507 -8.109 1 98.75 78 VAL A O 1
ATOM 597 N N . GLY A 1 79 ? -12.648 -1.812 -7.344 1 98.56 79 GLY A N 1
ATOM 598 C CA . GLY A 1 79 ? -12.281 -1.668 -5.945 1 98.56 79 GLY A CA 1
ATOM 599 C C . GLY A 1 79 ? -11.055 -2.475 -5.559 1 98.56 79 GLY A C 1
ATOM 600 O O . GLY A 1 79 ? -10.719 -3.455 -6.223 1 98.56 79 GLY A O 1
ATOM 601 N N . PHE A 1 80 ? -10.445 -2.021 -4.566 1 98.94 80 PHE A N 1
ATOM 602 C CA . PHE A 1 80 ? -9.305 -2.721 -3.984 1 98.94 80 PHE A CA 1
ATOM 603 C C . PHE A 1 80 ? -9.648 -3.262 -2.602 1 98.94 80 PHE A C 1
ATOM 605 O O . PHE A 1 80 ? -10.266 -2.566 -1.792 1 98.94 80 PHE A O 1
ATOM 612 N N . VAL A 1 81 ? -9.258 -4.48 -2.35 1 98.94 81 VAL A N 1
ATOM 613 C CA . VAL A 1 81 ? -9.516 -5.141 -1.074 1 98.94 81 VAL A CA 1
ATOM 614 C C . VAL A 1 81 ? -8.195 -5.582 -0.442 1 98.94 81 VAL A C 1
ATOM 616 O O . VAL A 1 81 ? -7.496 -6.434 -0.988 1 98.94 81 VAL A O 1
ATOM 619 N N . PRO A 1 82 ? -7.906 -5.066 0.686 1 98.94 82 PRO A N 1
ATOM 620 C CA . PRO A 1 82 ? -6.684 -5.5 1.37 1 98.94 82 PRO A CA 1
ATOM 621 C C . PRO A 1 82 ? -6.891 -6.762 2.207 1 98.94 82 PRO A C 1
ATOM 623 O O . PRO A 1 82 ? -7.914 -6.895 2.885 1 98.94 82 PRO A O 1
ATOM 626 N N . VAL A 1 83 ? -5.996 -7.68 2.098 1 98.88 83 VAL A N 1
ATOM 627 C CA . VAL A 1 83 ? -5.848 -8.805 3.01 1 98.88 83 VAL A CA 1
ATOM 628 C C . VAL A 1 83 ? -4.695 -8.539 3.979 1 98.88 83 VAL A C 1
ATOM 630 O O . VAL A 1 83 ? -3.59 -8.195 3.557 1 98.88 83 VAL A O 1
ATOM 633 N N . ARG A 1 84 ? -5.016 -8.656 5.27 1 98.75 84 ARG A N 1
ATOM 634 C CA . ARG A 1 84 ? -4.031 -8.211 6.25 1 98.75 84 ARG A CA 1
ATOM 635 C C . ARG A 1 84 ? -3.9 -9.211 7.391 1 98.75 84 ARG A C 1
ATOM 637 O O . ARG A 1 84 ? -4.676 -10.164 7.48 1 98.75 84 ARG A O 1
ATOM 644 N N . LYS A 1 85 ? -2.879 -9 8.188 1 97.56 85 LYS A N 1
ATOM 645 C CA . LYS A 1 85 ? -2.695 -9.805 9.391 1 97.56 85 LYS A CA 1
ATOM 646 C C . LYS A 1 85 ? -3.797 -9.531 10.406 1 97.56 85 LYS A C 1
ATOM 648 O O . LYS A 1 85 ? -4.496 -8.523 10.312 1 97.56 85 LYS A O 1
ATOM 653 N N . PRO A 1 86 ? -3.93 -10.477 11.359 1 97.62 86 PRO A N 1
ATOM 654 C CA . PRO A 1 86 ? -4.984 -10.305 12.367 1 97.62 86 PRO A CA 1
ATOM 655 C C . PRO A 1 86 ? -4.863 -8.977 13.117 1 97.62 86 PRO A C 1
ATOM 657 O O . PRO A 1 86 ? -3.752 -8.547 13.445 1 97.62 86 PRO A O 1
ATOM 660 N N . GLY A 1 87 ? -6.043 -8.375 13.297 1 95.75 87 GLY A N 1
ATOM 661 C CA . GLY A 1 87 ? -6.09 -7.184 14.133 1 95.75 87 GLY A CA 1
ATOM 662 C C . GLY A 1 87 ? -5.902 -5.902 13.344 1 95.75 87 GLY A C 1
ATOM 663 O O . GLY A 1 87 ? -5.961 -4.809 13.906 1 95.75 87 GLY A O 1
ATOM 664 N N . LYS A 1 88 ? -5.816 -6.004 12.016 1 97 88 LYS A N 1
ATOM 665 C CA . LYS A 1 88 ? -5.52 -4.82 11.211 1 97 88 LYS A CA 1
ATOM 666 C C . LYS A 1 88 ? -6.746 -4.367 10.43 1 97 88 LYS A C 1
ATOM 668 O O . LYS A 1 88 ? -6.703 -3.352 9.734 1 97 88 LYS A O 1
ATOM 673 N N . LEU A 1 89 ? -7.824 -5.09 10.539 1 98.31 89 LEU A N 1
ATOM 674 C CA . LEU A 1 89 ? -9.078 -4.773 9.859 1 98.31 89 LEU A CA 1
ATOM 675 C C . LEU A 1 89 ? -10.195 -4.523 10.875 1 98.31 89 LEU A C 1
ATOM 677 O O . LEU A 1 89 ? -10.383 -5.316 11.797 1 98.31 89 LEU A O 1
ATOM 681 N N . PRO A 1 90 ? -10.945 -3.469 10.68 1 97.69 90 PRO A N 1
ATOM 682 C CA . PRO A 1 90 ? -11.82 -3.006 11.75 1 97.69 90 PRO A CA 1
ATOM 683 C C . PRO A 1 90 ? -13.211 -3.637 11.695 1 97.69 90 PRO A C 1
ATOM 685 O O . PRO A 1 90 ? -13.961 -3.582 12.672 1 97.69 90 PRO A O 1
ATOM 688 N N . ARG A 1 91 ? -13.633 -4.105 10.539 1 98.38 91 ARG A N 1
ATOM 689 C CA . ARG A 1 91 ? -14.945 -4.727 10.398 1 98.38 91 ARG A CA 1
ATOM 690 C C . ARG A 1 91 ? -14.859 -6.234 10.586 1 98.38 91 ARG A C 1
ATOM 692 O O . ARG A 1 91 ? -13.766 -6.785 10.758 1 98.38 91 ARG A O 1
ATOM 699 N N . PRO A 1 92 ? -16.016 -6.965 10.641 1 98.25 92 PRO A N 1
ATOM 700 C CA . PRO A 1 92 ? -15.953 -8.422 10.773 1 98.25 92 PRO A CA 1
ATOM 701 C C . PRO A 1 92 ? -15.086 -9.086 9.703 1 98.25 92 PRO A C 1
ATOM 703 O O . PRO A 1 92 ? -15.125 -8.68 8.539 1 98.25 92 PRO A O 1
ATOM 706 N N . THR A 1 93 ? -14.297 -10.109 10.172 1 98.69 93 THR A N 1
ATOM 707 C CA . THR A 1 93 ? -13.352 -10.758 9.266 1 98.69 93 THR A CA 1
ATOM 708 C C . THR A 1 93 ? -13.477 -12.273 9.344 1 98.69 93 THR A C 1
ATOM 710 O O . THR A 1 93 ? -14.055 -12.805 10.297 1 98.69 93 THR A O 1
ATOM 713 N N . ILE A 1 94 ? -13.062 -12.914 8.32 1 98.75 94 ILE A N 1
ATOM 714 C CA . ILE A 1 94 ? -12.688 -14.32 8.383 1 98.75 94 ILE A CA 1
ATOM 715 C C . ILE A 1 94 ? -11.172 -14.461 8.258 1 98.75 94 ILE A C 1
ATOM 717 O O . ILE A 1 94 ? -10.5 -13.547 7.777 1 98.75 94 ILE A O 1
ATOM 721 N N . ALA A 1 95 ? -10.711 -15.641 8.742 1 98.69 95 ALA A N 1
ATOM 722 C CA . ALA A 1 95 ? -9.266 -15.836 8.828 1 98.69 95 ALA A CA 1
ATOM 723 C C . ALA A 1 95 ? -8.844 -17.141 8.18 1 98.69 95 ALA A C 1
ATOM 725 O O . ALA A 1 95 ? -9.641 -18.094 8.102 1 98.69 95 ALA A O 1
ATOM 726 N N . GLN A 1 96 ? -7.719 -17.172 7.66 1 98.25 96 GLN A N 1
ATOM 727 C CA . GLN A 1 96 ? -7.074 -18.359 7.105 1 98.25 96 GLN A CA 1
ATOM 728 C C . GLN A 1 96 ? -5.617 -18.438 7.543 1 98.25 96 GLN A C 1
ATOM 730 O O . GLN A 1 96 ? -4.832 -17.531 7.297 1 98.25 96 GLN A O 1
ATOM 735 N N . SER A 1 97 ? -5.281 -19.562 8.18 1 96.5 97 SER A N 1
ATOM 736 C CA . SER A 1 97 ? -3.895 -19.797 8.57 1 96.5 97 SER A CA 1
ATOM 737 C C . SER A 1 97 ? -3.156 -20.609 7.516 1 96.5 97 SER A C 1
ATOM 739 O O . SER A 1 97 ? -3.777 -21.328 6.73 1 96.5 97 SER A O 1
ATOM 741 N N . TYR A 1 98 ? -1.867 -20.406 7.457 1 92.75 98 TYR A N 1
ATOM 742 C CA . TYR A 1 98 ? -1.024 -21.141 6.527 1 92.75 98 TYR A CA 1
ATOM 743 C C . TYR A 1 98 ? 0.371 -21.359 7.102 1 92.75 98 TYR A C 1
ATOM 745 O O . TYR A 1 98 ? 0.808 -20.594 7.977 1 92.75 98 TYR A O 1
ATOM 753 N N . GLU A 1 99 ? 1.049 -22.328 6.684 1 86.25 99 GLU A N 1
ATOM 754 C CA . GLU A 1 99 ? 2.342 -22.734 7.234 1 86.25 99 GLU A CA 1
ATOM 755 C C . GLU A 1 99 ? 3.482 -21.969 6.566 1 86.25 99 GLU A C 1
ATOM 757 O O . GLU A 1 99 ? 3.463 -21.75 5.355 1 86.25 99 GLU A O 1
ATOM 762 N N . LEU A 1 100 ? 4.332 -21.516 7.371 1 79.94 100 LEU A N 1
ATOM 763 C CA . LEU A 1 100 ? 5.625 -20.984 6.957 1 79.94 100 LEU A CA 1
ATOM 764 C C . LEU A 1 100 ? 6.727 -22.016 7.176 1 79.94 100 LEU A C 1
ATOM 766 O O . LEU A 1 100 ? 6.461 -23.141 7.617 1 79.94 100 LEU A O 1
ATOM 770 N N . GLU A 1 101 ? 7.996 -21.656 6.602 1 72.06 101 GLU A N 1
ATOM 771 C CA . GLU A 1 101 ? 9.117 -22.547 6.875 1 72.06 101 GLU A CA 1
ATOM 772 C C . GLU A 1 101 ? 9.234 -22.844 8.367 1 72.06 101 GLU A C 1
ATOM 774 O O . GLU A 1 101 ? 9.469 -23.984 8.766 1 72.06 101 GLU A O 1
ATOM 779 N N . TYR A 1 102 ? 9.008 -21.656 9.141 1 75.94 102 TYR A N 1
ATOM 780 C CA . TYR A 1 102 ? 9 -21.797 10.586 1 75.94 102 TYR A CA 1
ATOM 781 C C . TYR A 1 102 ? 7.762 -21.141 11.188 1 75.94 102 TYR A C 1
ATOM 783 O O . TYR A 1 102 ? 7.617 -19.922 11.156 1 75.94 102 TYR A O 1
ATOM 791 N N . GLY A 1 103 ? 6.766 -21.969 11.602 1 86.88 103 GLY A N 1
ATOM 792 C CA . GLY A 1 103 ? 5.598 -21.453 12.305 1 86.88 103 GLY A CA 1
ATOM 793 C C . GLY A 1 103 ? 4.391 -21.281 11.406 1 86.88 103 GLY A C 1
ATOM 794 O O . GLY A 1 103 ? 4.301 -21.891 10.344 1 86.88 103 GLY A O 1
ATOM 795 N N . MET A 1 104 ? 3.369 -20.578 11.953 1 91.94 104 MET A N 1
ATOM 796 C CA . MET A 1 104 ? 2.119 -20.312 11.25 1 91.94 104 MET A CA 1
ATOM 797 C C . MET A 1 104 ? 1.857 -18.812 11.156 1 91.94 104 MET A C 1
ATOM 799 O O . MET A 1 104 ? 2.301 -18.047 12.008 1 91.94 104 MET A O 1
ATOM 803 N N . ASP A 1 105 ? 1.362 -18.516 10.07 1 94 105 ASP A N 1
ATOM 804 C CA . ASP A 1 105 ? 0.854 -17.156 9.922 1 94 105 ASP A CA 1
ATOM 805 C C . ASP A 1 105 ? -0.636 -17.156 9.594 1 94 105 ASP A C 1
ATOM 807 O O . ASP A 1 105 ? -1.192 -18.188 9.219 1 94 105 ASP A O 1
ATOM 811 N N . THR A 1 106 ? -1.285 -16.031 9.875 1 98 106 THR A N 1
ATOM 812 C CA . THR A 1 106 ? -2.719 -15.922 9.633 1 98 106 THR A CA 1
ATOM 813 C C . THR A 1 106 ? -3.039 -14.641 8.867 1 98 106 THR A C 1
ATOM 815 O O . THR A 1 106 ? -2.445 -13.586 9.133 1 98 106 THR A O 1
ATOM 818 N N . LEU A 1 107 ? -3.926 -14.789 7.902 1 98.62 107 LEU A N 1
ATOM 819 C CA . LEU A 1 107 ? -4.43 -13.641 7.152 1 98.62 107 LEU A CA 1
ATOM 820 C C . LEU A 1 107 ? -5.93 -13.461 7.383 1 98.62 107 LEU A C 1
ATOM 822 O O . LEU A 1 107 ? -6.641 -14.43 7.656 1 98.62 107 LEU A O 1
ATOM 826 N N . GLU A 1 108 ? -6.344 -12.211 7.285 1 98.88 108 GLU A N 1
ATOM 827 C CA . GLU A 1 108 ? -7.758 -11.883 7.445 1 98.88 108 GLU A CA 1
ATOM 828 C C . GLU A 1 108 ? -8.25 -11.016 6.293 1 98.88 108 GLU A C 1
ATOM 830 O O . GLU A 1 108 ? -7.477 -10.273 5.688 1 98.88 108 GLU A O 1
ATOM 835 N N . ILE A 1 109 ? -9.531 -11.133 6.02 1 98.88 109 ILE A N 1
ATOM 836 C CA . ILE A 1 109 ? -10.242 -10.305 5.055 1 98.88 109 ILE A CA 1
ATOM 837 C C . ILE A 1 109 ? -11.609 -9.922 5.605 1 98.88 109 ILE A C 1
ATOM 839 O O . ILE A 1 109 ? -12.219 -10.68 6.363 1 98.88 109 ILE A O 1
ATOM 843 N N . HIS A 1 110 ? -12.07 -8.695 5.324 1 98.88 110 HIS A N 1
ATOM 844 C CA . HIS A 1 110 ? -13.406 -8.305 5.742 1 98.88 110 HIS A CA 1
ATOM 845 C C . HIS A 1 110 ? -14.469 -9.211 5.109 1 98.88 110 HIS A C 1
ATOM 847 O O . HIS A 1 110 ? -14.414 -9.492 3.912 1 98.88 110 HIS A O 1
ATOM 853 N N . THR A 1 111 ? -15.5 -9.57 5.859 1 98.75 111 THR A N 1
ATOM 854 C CA . THR A 1 111 ? -16.516 -10.492 5.379 1 98.75 111 THR A CA 1
ATOM 855 C C . THR A 1 111 ? -17.375 -9.844 4.293 1 98.75 111 THR A C 1
ATOM 857 O O . THR A 1 111 ? -17.969 -10.539 3.473 1 98.75 111 THR A O 1
ATOM 860 N N . ASP A 1 112 ? -17.375 -8.508 4.285 1 98.38 112 ASP A N 1
ATOM 861 C CA . ASP A 1 112 ? -18.234 -7.812 3.332 1 98.38 112 ASP A CA 1
ATOM 862 C C . ASP A 1 112 ? -17.422 -7.273 2.154 1 98.38 112 ASP A C 1
ATOM 864 O O . ASP A 1 112 ? -17.953 -6.516 1.333 1 98.38 112 ASP A O 1
ATOM 868 N N . ALA A 1 113 ? -16.156 -7.664 2.059 1 98 113 ALA A N 1
ATOM 869 C CA . ALA A 1 113 ? -15.289 -7.105 1.027 1 98 113 ALA A CA 1
ATOM 870 C C . ALA A 1 113 ? -15.5 -7.812 -0.309 1 98 113 ALA A C 1
ATOM 872 O O . ALA A 1 113 ? -15.219 -7.246 -1.368 1 98 113 ALA A O 1
ATOM 873 N N . ILE A 1 114 ? -15.891 -9.055 -0.27 1 98.38 114 ILE A N 1
ATOM 874 C CA . ILE A 1 114 ? -16.156 -9.898 -1.434 1 98.38 114 ILE A CA 1
ATOM 875 C C . ILE A 1 114 ? -17.594 -10.422 -1.371 1 98.38 114 ILE A C 1
ATOM 877 O O . ILE A 1 114 ? -18.062 -10.852 -0.312 1 98.38 114 ILE A O 1
ATOM 881 N N . VAL A 1 115 ? -18.219 -10.312 -2.477 1 96.94 115 VAL A N 1
ATOM 882 C CA . VAL A 1 115 ? -19.562 -10.883 -2.549 1 96.94 115 VAL A CA 1
ATOM 883 C C . VAL A 1 115 ? -19.641 -11.891 -3.695 1 96.94 115 VAL A C 1
ATOM 885 O O . VAL A 1 115 ? -18.781 -11.906 -4.57 1 96.94 115 VAL A O 1
ATOM 888 N N . GLU A 1 116 ? -20.656 -12.641 -3.625 1 97.12 116 GLU A N 1
ATOM 889 C CA . GLU A 1 116 ? -20.859 -13.625 -4.688 1 97.12 116 GLU A CA 1
ATOM 890 C C . GLU A 1 116 ? -20.891 -12.953 -6.059 1 97.12 116 GLU A C 1
ATOM 892 O O . GLU A 1 116 ? -21.547 -11.922 -6.234 1 97.12 116 GLU A O 1
ATOM 897 N N . GLY A 1 117 ? -20.156 -13.508 -6.988 1 94.75 117 GLY A N 1
ATOM 898 C CA . GLY A 1 117 ? -20.125 -12.961 -8.336 1 94.75 117 GLY A CA 1
ATOM 899 C C . GLY A 1 117 ? -18.906 -12.094 -8.602 1 94.75 117 GLY A C 1
ATOM 900 O O . GLY A 1 117 ? -18.578 -11.812 -9.758 1 94.75 117 GLY A O 1
ATOM 901 N N . ASP A 1 118 ? -18.281 -11.688 -7.582 1 98.5 118 ASP A N 1
ATOM 902 C CA . ASP A 1 118 ? -17.047 -10.922 -7.781 1 98.5 118 ASP A CA 1
ATOM 903 C C . ASP A 1 118 ? -16 -11.742 -8.539 1 98.5 118 ASP A C 1
ATOM 905 O O . ASP A 1 118 ? -15.75 -12.898 -8.195 1 98.5 118 ASP A O 1
ATOM 909 N N . LYS A 1 119 ? -15.516 -11.203 -9.562 1 98.88 119 LYS A N 1
ATOM 910 C CA . LYS A 1 119 ? -14.328 -11.727 -10.242 1 98.88 119 LYS A CA 1
ATOM 911 C C . LYS A 1 119 ? -13.062 -11.047 -9.75 1 98.88 119 LYS A C 1
ATOM 913 O O . LYS A 1 119 ? -12.836 -9.867 -10.031 1 98.88 119 LYS A O 1
ATOM 918 N N . VAL A 1 120 ? -12.188 -11.867 -9.109 1 98.88 120 VAL A N 1
ATOM 919 C CA . VAL A 1 120 ? -11.148 -11.258 -8.289 1 98.88 120 VAL A CA 1
ATOM 920 C C . VAL A 1 120 ? -9.773 -11.555 -8.883 1 98.88 120 VAL A C 1
ATOM 922 O O . VAL A 1 120 ? -9.492 -12.695 -9.258 1 98.88 120 VAL A O 1
ATOM 925 N N . LEU A 1 121 ? -8.984 -10.539 -9.047 1 98.94 121 LEU A N 1
ATOM 926 C CA . LEU A 1 121 ? -7.562 -10.672 -9.344 1 98.94 121 LEU A CA 1
ATOM 927 C C . LEU A 1 121 ? -6.723 -10.484 -8.086 1 98.94 121 LEU A C 1
ATOM 929 O O . LEU A 1 121 ? -6.879 -9.5 -7.371 1 98.94 121 LEU A O 1
ATOM 933 N N . VAL A 1 122 ? -5.828 -11.453 -7.777 1 98.94 122 VAL A N 1
ATOM 934 C CA . VAL A 1 122 ? -4.93 -11.336 -6.637 1 98.94 122 VAL A CA 1
ATOM 935 C C . VAL A 1 122 ? -3.559 -10.852 -7.102 1 98.94 122 VAL A C 1
ATOM 937 O O . VAL A 1 122 ? -3.023 -11.352 -8.094 1 98.94 122 VAL A O 1
ATOM 940 N N . VAL A 1 123 ? -3.006 -9.883 -6.359 1 98.88 123 VAL A N 1
ATOM 941 C CA . VAL A 1 123 ? -1.726 -9.297 -6.746 1 98.88 123 VAL A CA 1
ATOM 942 C C . VAL A 1 123 ? -0.783 -9.273 -5.547 1 98.88 123 VAL A C 1
ATOM 944 O O . VAL A 1 123 ? -1.189 -8.914 -4.438 1 98.88 123 VAL A O 1
ATOM 947 N N . ASP A 1 124 ? 0.404 -9.664 -5.703 1 98.44 124 ASP A N 1
ATOM 948 C CA . ASP A 1 124 ? 1.479 -9.555 -4.723 1 98.44 124 ASP A CA 1
ATOM 949 C C . ASP A 1 124 ? 2.801 -9.188 -5.395 1 98.44 124 ASP A C 1
ATOM 951 O O . ASP A 1 124 ? 2.902 -9.195 -6.621 1 98.44 124 ASP A O 1
ATOM 955 N N . ASP A 1 125 ? 3.803 -8.836 -4.578 1 98.25 125 ASP A N 1
ATOM 956 C CA . ASP A 1 125 ? 5.059 -8.375 -5.16 1 98.25 125 ASP A CA 1
ATOM 957 C C . ASP A 1 125 ? 5.934 -9.555 -5.59 1 98.25 125 ASP A C 1
ATOM 959 O O . ASP A 1 125 ? 6.586 -9.5 -6.637 1 98.25 125 ASP A O 1
ATOM 963 N N . LEU A 1 126 ? 5.922 -10.641 -4.738 1 97.44 126 LEU A N 1
ATOM 964 C CA . LEU A 1 126 ? 6.895 -11.711 -4.949 1 97.44 126 LEU A CA 1
ATOM 965 C C . LEU A 1 126 ? 6.285 -13.07 -4.617 1 97.44 126 LEU A C 1
ATOM 967 O O . LEU A 1 126 ? 5.621 -13.219 -3.592 1 97.44 126 LEU A O 1
ATOM 971 N N . LEU A 1 127 ? 6.496 -14.031 -5.531 1 96.75 127 LEU A N 1
ATOM 972 C CA . LEU A 1 127 ? 6.07 -15.414 -5.332 1 96.75 127 LEU A CA 1
ATOM 973 C C . LEU A 1 127 ? 7.254 -16.297 -4.945 1 96.75 127 LEU A C 1
ATOM 975 O O . LEU A 1 127 ? 8.188 -16.469 -5.73 1 96.75 127 LEU A O 1
ATOM 979 N N . ALA A 1 128 ? 7.176 -16.75 -3.773 1 93.56 128 ALA A N 1
ATOM 980 C CA . ALA A 1 128 ? 8.133 -17.75 -3.32 1 93.56 128 ALA A CA 1
ATOM 981 C C . ALA A 1 128 ? 7.465 -19.109 -3.133 1 93.56 128 ALA A C 1
ATOM 983 O O . ALA A 1 128 ? 7.332 -19.891 -4.086 1 93.56 128 ALA A O 1
ATOM 984 N N . THR A 1 129 ? 6.949 -19.406 -1.951 1 93.06 129 THR A N 1
ATOM 985 C CA . THR A 1 129 ? 6.34 -20.703 -1.697 1 93.06 129 THR A CA 1
ATOM 986 C C . THR A 1 129 ? 4.879 -20.703 -2.129 1 93.06 129 THR A C 1
ATOM 988 O O . THR A 1 129 ? 4.285 -21.766 -2.324 1 93.06 129 THR A O 1
ATOM 991 N N . GLY A 1 130 ? 4.293 -19.531 -2.133 1 95.5 130 GLY A N 1
ATOM 992 C CA . GLY A 1 130 ? 2.906 -19.422 -2.559 1 95.5 130 GLY A CA 1
ATOM 993 C C . GLY A 1 130 ? 1.92 -19.516 -1.411 1 95.5 130 GLY A C 1
ATOM 994 O O . GLY A 1 130 ? 0.709 -19.391 -1.615 1 95.5 130 GLY A O 1
ATOM 995 N N . GLY A 1 131 ? 2.4 -19.656 -0.171 1 95.25 131 GLY A N 1
ATOM 996 C CA . GLY A 1 131 ? 1.547 -19.812 0.995 1 95.25 131 GLY A CA 1
ATOM 997 C C . GLY A 1 131 ? 0.596 -18.656 1.207 1 95.25 131 GLY A C 1
ATOM 998 O O . GLY A 1 131 ? -0.588 -18.859 1.485 1 95.25 131 GLY A O 1
ATOM 999 N N . THR A 1 132 ? 1.125 -17.438 1.05 1 96.25 132 THR A N 1
ATOM 1000 C CA . THR A 1 132 ? 0.32 -16.234 1.238 1 96.25 132 THR A CA 1
ATOM 1001 C C . THR A 1 132 ? -0.842 -16.203 0.25 1 96.25 132 THR A C 1
ATOM 1003 O O . THR A 1 132 ? -1.99 -15.977 0.64 1 96.25 132 THR A O 1
ATOM 1006 N N . ILE A 1 133 ? -0.6 -16.484 -0.979 1 97.88 133 ILE A N 1
ATOM 1007 C CA . ILE A 1 133 ? -1.608 -16.406 -2.029 1 97.88 133 ILE A CA 1
ATOM 1008 C C . ILE A 1 133 ? -2.596 -17.562 -1.896 1 97.88 133 ILE A C 1
ATOM 1010 O O . ILE A 1 133 ? -3.791 -17.391 -2.156 1 97.88 133 ILE A O 1
ATOM 1014 N N . GLU A 1 134 ? -2.086 -18.688 -1.509 1 98 134 GLU A N 1
ATOM 1015 C CA . GLU A 1 134 ? -3.004 -19.797 -1.255 1 98 134 GLU A CA 1
ATOM 1016 C C . GLU A 1 134 ? -4.016 -19.438 -0.171 1 98 134 GLU A C 1
ATOM 1018 O O . GLU A 1 134 ? -5.219 -19.641 -0.344 1 98 134 GLU A O 1
ATOM 1023 N N . ALA A 1 135 ? -3.527 -18.922 0.961 1 98.31 135 ALA A N 1
ATOM 1024 C CA . ALA A 1 135 ? -4.41 -18.516 2.051 1 98.31 135 ALA A CA 1
ATOM 1025 C C . ALA A 1 135 ? -5.395 -17.438 1.584 1 98.31 135 ALA A C 1
ATOM 1027 O O . ALA A 1 135 ? -6.582 -17.5 1.906 1 98.31 135 ALA A O 1
ATOM 1028 N N . THR A 1 136 ? -4.922 -16.516 0.82 1 98.69 136 THR A N 1
ATOM 1029 C CA . THR A 1 136 ? -5.75 -15.438 0.296 1 98.69 136 THR A CA 1
ATOM 1030 C C . THR A 1 136 ? -6.836 -15.984 -0.626 1 98.69 136 THR A C 1
ATOM 1032 O O . THR A 1 136 ? -8 -15.594 -0.527 1 98.69 136 THR A O 1
ATOM 1035 N N . THR A 1 137 ? -6.465 -16.875 -1.5 1 98.62 137 THR A N 1
ATOM 1036 C CA . THR A 1 137 ? -7.395 -17.5 -2.43 1 98.62 137 THR A CA 1
ATOM 1037 C C . THR A 1 137 ? -8.516 -18.219 -1.675 1 98.62 137 THR A C 1
ATOM 1039 O O . THR A 1 137 ? -9.688 -18.062 -2.008 1 98.62 137 THR A O 1
ATOM 1042 N N . LYS A 1 138 ? -8.125 -18.922 -0.648 1 98.44 138 LYS A N 1
ATOM 1043 C CA . LYS A 1 138 ? -9.109 -19.641 0.16 1 98.44 138 LYS A CA 1
ATOM 1044 C C . LYS A 1 138 ? -10.078 -18.672 0.836 1 98.44 138 LYS A C 1
ATOM 1046 O O . LYS A 1 138 ? -11.281 -18.922 0.887 1 98.44 138 LYS A O 1
ATOM 1051 N N . LEU A 1 139 ? -9.57 -17.594 1.372 1 98.75 139 LEU A N 1
ATOM 1052 C CA . LEU A 1 139 ? -10.406 -16.578 1.994 1 98.75 139 LEU A CA 1
ATOM 1053 C C . LEU A 1 139 ? -11.438 -16.047 1.005 1 98.75 139 LEU A C 1
ATOM 1055 O O . LEU A 1 139 ? -12.625 -15.953 1.323 1 98.75 139 LEU A O 1
ATOM 1059 N N . ILE A 1 140 ? -10.992 -15.688 -0.223 1 98.81 140 ILE A N 1
ATOM 1060 C CA . ILE A 1 140 ? -11.852 -15.094 -1.243 1 98.81 140 ILE A CA 1
ATOM 1061 C C . ILE A 1 140 ? -12.938 -16.094 -1.638 1 98.81 140 ILE A C 1
ATOM 1063 O O . ILE A 1 140 ? -14.117 -15.734 -1.726 1 98.81 140 ILE A O 1
ATOM 1067 N N . ARG A 1 141 ? -12.57 -17.312 -1.81 1 98.62 141 ARG A N 1
ATOM 1068 C CA . ARG A 1 141 ? -13.516 -18.328 -2.244 1 98.62 141 ARG A CA 1
ATOM 1069 C C . ARG A 1 141 ? -14.508 -18.672 -1.138 1 98.62 141 ARG A C 1
ATOM 1071 O O . ARG A 1 141 ? -15.68 -18.953 -1.41 1 98.62 141 ARG A O 1
ATOM 1078 N N . GLN A 1 142 ? -14.062 -18.609 0.083 1 98.38 142 GLN A N 1
ATOM 1079 C CA . GLN A 1 142 ? -14.961 -18.797 1.214 1 98.38 142 GLN A CA 1
ATOM 1080 C C . GLN A 1 142 ? -16.078 -17.75 1.215 1 98.38 142 GLN A C 1
ATOM 1082 O O . GLN A 1 142 ? -17.188 -18.031 1.66 1 98.38 142 GLN A O 1
ATOM 1087 N N . LEU A 1 143 ? -15.781 -16.609 0.687 1 98.5 143 LEU A N 1
ATOM 1088 C CA . LEU A 1 143 ? -16.766 -15.523 0.661 1 98.5 143 LEU A CA 1
ATOM 1089 C C . LEU A 1 143 ? -17.594 -15.578 -0.612 1 98.5 143 LEU A C 1
ATOM 1091 O O . LEU A 1 143 ? -18.484 -14.75 -0.811 1 98.5 143 LEU A O 1
ATOM 1095 N N . GLY A 1 144 ? -17.234 -16.484 -1.528 1 98.31 144 GLY A N 1
ATOM 1096 C CA . GLY A 1 144 ? -18.031 -16.688 -2.725 1 98.31 144 GLY A CA 1
ATOM 1097 C C . GLY A 1 144 ? -17.438 -16.031 -3.957 1 98.31 144 GLY A C 1
ATOM 1098 O O . GLY A 1 144 ? -18.047 -16.047 -5.031 1 98.31 144 GLY A O 1
ATOM 1099 N N . GLY A 1 145 ? -16.281 -15.438 -3.84 1 98.62 145 GLY A N 1
ATOM 1100 C CA . GLY A 1 145 ? -15.633 -14.812 -4.98 1 98.62 145 GLY A CA 1
ATOM 1101 C C . GLY A 1 145 ? -15.016 -15.805 -5.941 1 98.62 145 GLY A C 1
ATOM 1102 O O . GLY A 1 145 ? -14.586 -16.891 -5.527 1 98.62 145 GLY A O 1
ATOM 1103 N N . GLU A 1 146 ? -14.969 -15.375 -7.164 1 98.56 146 GLU A N 1
ATOM 1104 C CA . GLU A 1 146 ? -14.25 -16.141 -8.18 1 98.56 146 GLU A CA 1
ATOM 1105 C C . GLU A 1 146 ? -12.812 -15.641 -8.328 1 98.56 146 GLU A C 1
ATOM 1107 O O . GLU A 1 146 ? -12.586 -14.461 -8.625 1 98.56 146 GLU A O 1
ATOM 1112 N N . VAL A 1 147 ? -11.945 -16.484 -8.109 1 98.31 147 VAL A N 1
ATOM 1113 C CA . VAL A 1 147 ? -10.539 -16.109 -8.25 1 98.31 147 VAL A CA 1
ATOM 1114 C C . VAL A 1 147 ? -9.805 -17.172 -9.07 1 98.31 147 VAL A C 1
ATOM 1116 O O . VAL A 1 147 ? -9.711 -18.328 -8.648 1 98.31 147 VAL A O 1
ATOM 1119 N N . GLU A 1 148 ? -9.273 -16.734 -10.188 1 98.44 148 GLU A N 1
ATOM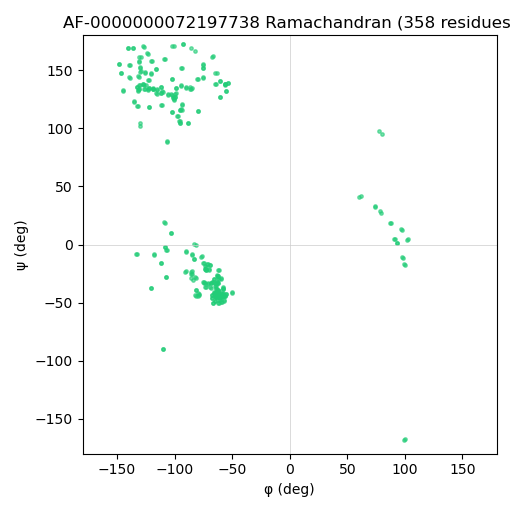 1120 C CA . GLU A 1 148 ? -8.594 -17.641 -11.102 1 98.44 148 GLU A CA 1
ATOM 1121 C C . GLU A 1 148 ? -7.246 -17.094 -11.547 1 98.44 148 GLU A C 1
ATOM 1123 O O . GLU A 1 148 ? -6.492 -17.766 -12.25 1 98.44 148 GLU A O 1
ATOM 1128 N N . HIS A 1 149 ? -6.945 -15.859 -11.211 1 98.88 149 HIS A N 1
ATOM 1129 C CA . HIS A 1 149 ? -5.703 -15.227 -11.641 1 98.88 149 HIS A CA 1
ATOM 1130 C C . HIS A 1 149 ? -4.945 -14.633 -10.453 1 98.88 149 HIS A C 1
ATOM 1132 O O . HIS A 1 149 ? -5.555 -14.039 -9.555 1 98.88 149 HIS A O 1
ATOM 1138 N N . ALA A 1 150 ? -3.674 -14.82 -10.453 1 98.88 150 ALA A N 1
ATOM 1139 C CA . ALA A 1 150 ? -2.736 -14.188 -9.531 1 98.88 150 ALA A CA 1
ATOM 1140 C C . ALA A 1 150 ? -1.545 -13.594 -10.281 1 98.88 150 ALA A C 1
ATOM 1142 O O . ALA A 1 150 ? -0.987 -14.234 -11.18 1 98.88 150 ALA A O 1
ATOM 1143 N N . ALA A 1 151 ? -1.229 -12.414 -9.969 1 98.81 151 ALA A N 1
ATOM 1144 C CA . ALA A 1 151 ? -0.139 -11.719 -10.648 1 98.81 151 ALA A CA 1
ATOM 1145 C C . ALA A 1 151 ? 0.952 -11.312 -9.664 1 98.81 151 ALA A C 1
ATOM 1147 O O . ALA A 1 151 ? 0.661 -10.945 -8.523 1 98.81 151 ALA A O 1
ATOM 1148 N N . PHE A 1 152 ? 2.168 -11.32 -10.141 1 98.56 152 PHE A N 1
ATOM 1149 C CA . PHE A 1 152 ? 3.35 -10.969 -9.359 1 98.56 152 PHE A CA 1
ATOM 1150 C C . PHE A 1 152 ? 4.316 -10.133 -10.18 1 98.56 152 PHE A C 1
ATOM 1152 O O . PHE A 1 152 ? 4.324 -10.211 -11.414 1 98.56 152 PHE A O 1
ATOM 1159 N N . VAL A 1 153 ? 5.113 -9.352 -9.445 1 98.56 153 VAL A N 1
ATOM 1160 C CA . VAL A 1 153 ? 6.219 -8.672 -10.102 1 98.56 153 VAL A CA 1
ATOM 1161 C C . VAL A 1 153 ? 7.402 -9.625 -10.25 1 98.56 153 VAL A C 1
ATOM 1163 O O . VAL A 1 153 ? 7.988 -9.734 -11.336 1 98.56 153 VAL A O 1
ATOM 1166 N N . ILE A 1 154 ? 7.664 -10.359 -9.156 1 98 154 ILE A N 1
ATOM 1167 C CA . ILE A 1 154 ? 8.828 -11.227 -9.109 1 98 154 ILE A CA 1
ATOM 1168 C C . ILE A 1 154 ? 8.391 -12.664 -8.836 1 98 154 ILE A C 1
ATOM 1170 O O . ILE A 1 154 ? 7.562 -12.914 -7.957 1 98 154 ILE A O 1
ATOM 1174 N N . ASN A 1 155 ? 8.922 -13.578 -9.547 1 97.19 155 ASN A N 1
ATOM 1175 C CA . ASN A 1 155 ? 8.789 -15.016 -9.289 1 97.19 155 ASN A CA 1
ATOM 1176 C C . ASN A 1 155 ? 10.148 -15.664 -9.031 1 97.19 155 ASN A C 1
ATOM 1178 O O . ASN A 1 155 ? 11.133 -15.336 -9.688 1 97.19 155 ASN A O 1
ATOM 1182 N N . LEU A 1 156 ? 10.203 -16.484 -8 1 95.81 156 LEU A N 1
ATOM 1183 C CA . LEU A 1 156 ? 11.336 -17.359 -7.727 1 95.81 156 LEU A CA 1
ATOM 1184 C C . LEU A 1 156 ? 10.992 -18.812 -8.039 1 95.81 156 LEU A C 1
ATOM 1186 O O . LEU A 1 156 ? 10.664 -19.578 -7.133 1 95.81 156 LEU A O 1
ATOM 1190 N N . PRO A 1 157 ? 11.211 -19.234 -9.234 1 94.5 157 PRO A N 1
ATOM 1191 C CA . PRO A 1 157 ? 10.68 -20.516 -9.695 1 94.5 157 PRO A CA 1
ATOM 1192 C C . PRO A 1 157 ? 11.234 -21.703 -8.914 1 94.5 157 PRO A C 1
ATOM 1194 O O . PRO A 1 157 ? 10.539 -22.703 -8.727 1 94.5 157 PRO A O 1
ATOM 1197 N N . GLU A 1 158 ? 12.383 -21.625 -8.406 1 92.88 158 GLU A N 1
ATOM 1198 C CA . GLU A 1 158 ? 13.047 -22.734 -7.742 1 92.88 158 GLU A CA 1
ATOM 1199 C C . GLU A 1 158 ? 12.359 -23.078 -6.426 1 92.88 158 GLU A C 1
ATOM 1201 O O . GLU A 1 158 ? 12.539 -24.188 -5.895 1 92.88 158 GLU A O 1
ATOM 1206 N N . ILE A 1 159 ? 11.586 -22.203 -5.938 1 91.88 159 ILE A N 1
ATOM 1207 C CA . ILE A 1 159 ? 10.93 -22.438 -4.656 1 91.88 159 ILE A CA 1
ATOM 1208 C C . ILE A 1 159 ? 9.648 -23.219 -4.871 1 91.88 159 ILE A C 1
ATOM 1210 O O . ILE A 1 159 ? 9.195 -23.938 -3.973 1 91.88 159 ILE A O 1
ATOM 1214 N N . GLY A 1 160 ? 9.008 -23.031 -6.09 1 92.75 160 GLY A N 1
ATOM 1215 C CA . GLY A 1 160 ? 7.93 -23.922 -6.488 1 92.75 160 GLY A CA 1
ATOM 1216 C C . GLY A 1 160 ? 6.551 -23.375 -6.188 1 92.75 160 GLY A C 1
ATOM 1217 O O . GLY A 1 160 ? 5.559 -24.094 -6.23 1 92.75 160 GLY A O 1
ATOM 1218 N N . GLY A 1 161 ? 6.469 -22.109 -5.871 1 94.88 161 GLY A N 1
ATOM 1219 C CA . GLY A 1 161 ? 5.188 -21.516 -5.543 1 94.88 161 GLY A CA 1
ATOM 1220 C C . GLY A 1 161 ? 4.211 -21.5 -6.703 1 94.88 161 GLY A C 1
ATOM 1221 O O . GLY A 1 161 ? 3 -21.609 -6.504 1 94.88 161 GLY A O 1
ATOM 1222 N N . ASP A 1 162 ? 4.68 -21.359 -7.891 1 96.25 162 ASP A N 1
ATOM 1223 C CA . ASP A 1 162 ? 3.828 -21.328 -9.078 1 96.25 162 ASP A CA 1
ATOM 1224 C C . ASP A 1 162 ? 3.088 -22.641 -9.258 1 96.25 162 ASP A C 1
ATOM 1226 O O . ASP A 1 162 ? 1.887 -22.656 -9.531 1 96.25 162 ASP A O 1
ATOM 1230 N N . LYS A 1 163 ? 3.748 -23.766 -9.062 1 96.31 163 LYS A N 1
ATOM 1231 C CA . LYS A 1 163 ? 3.121 -25.078 -9.18 1 96.31 163 LYS A CA 1
ATOM 1232 C C . LYS A 1 163 ? 2.049 -25.266 -8.109 1 96.31 163 LYS A C 1
ATOM 1234 O O . LYS A 1 163 ? 0.964 -25.781 -8.398 1 96.31 163 LYS A O 1
ATOM 1239 N N . ARG A 1 164 ? 2.418 -24.844 -6.926 1 95.75 164 ARG A N 1
ATOM 1240 C CA . ARG A 1 164 ? 1.468 -24.922 -5.82 1 95.75 164 ARG A CA 1
ATOM 1241 C C . ARG A 1 164 ? 0.174 -24.188 -6.156 1 95.75 164 ARG A C 1
ATOM 1243 O O . ARG A 1 164 ? -0.919 -24.703 -5.938 1 95.75 164 ARG A O 1
ATOM 1250 N N . LEU A 1 165 ? 0.311 -23 -6.723 1 98 165 LEU A N 1
ATOM 1251 C CA . LEU A 1 165 ? -0.85 -22.172 -7.02 1 98 165 LEU A CA 1
ATOM 1252 C C . LEU A 1 165 ? -1.609 -22.703 -8.227 1 98 165 LEU A C 1
ATOM 1254 O O . LEU A 1 165 ? -2.838 -22.594 -8.289 1 98 165 LEU A O 1
ATOM 1258 N N . GLU A 1 166 ? -0.938 -23.266 -9.125 1 97.81 166 GLU A N 1
ATOM 1259 C CA . GLU A 1 166 ? -1.586 -23.859 -10.289 1 97.81 166 GLU A CA 1
ATOM 1260 C C . GLU A 1 166 ? -2.475 -25.031 -9.891 1 97.81 166 GLU A C 1
ATOM 1262 O O . GLU A 1 166 ? -3.541 -25.234 -10.469 1 97.81 166 GLU A O 1
ATOM 1267 N N . VAL A 1 167 ? -2.062 -25.766 -8.93 1 97.19 167 VAL A N 1
ATOM 1268 C CA . VAL A 1 167 ? -2.844 -26.875 -8.414 1 97.19 167 VAL A CA 1
ATOM 1269 C C . VAL A 1 167 ? -4.164 -26.375 -7.84 1 97.19 167 VAL A C 1
ATOM 1271 O O . VAL A 1 167 ? -5.188 -27.062 -7.914 1 97.19 167 VAL A O 1
ATOM 1274 N N . LEU A 1 168 ? -4.121 -25.141 -7.41 1 96.81 168 LEU A N 1
ATOM 1275 C CA . LEU A 1 168 ? -5.32 -24.531 -6.852 1 96.81 168 LEU A CA 1
ATOM 1276 C C . LEU A 1 168 ? -6.219 -23.984 -7.961 1 96.81 168 LEU A C 1
ATOM 1278 O O . LEU A 1 168 ? -7.254 -23.375 -7.688 1 96.81 168 LEU A O 1
ATOM 1282 N N . GLY A 1 169 ? -5.785 -24.156 -9.203 1 98 169 GLY A N 1
ATOM 1283 C CA . GLY A 1 169 ? -6.578 -23.672 -10.328 1 98 169 GLY A CA 1
ATOM 1284 C C . GLY A 1 169 ? -6.301 -22.234 -10.688 1 98 169 GLY A C 1
ATOM 1285 O O . GLY A 1 169 ? -7.133 -21.562 -11.312 1 98 169 GLY A O 1
ATOM 1286 N N . LEU A 1 170 ? -5.184 -21.734 -10.242 1 98.62 170 LEU A N 1
ATOM 1287 C CA . LEU A 1 170 ? -4.867 -20.328 -10.547 1 98.62 170 LEU A CA 1
ATOM 1288 C C . LEU A 1 170 ? -3.992 -20.234 -11.789 1 98.62 170 LEU A C 1
ATOM 1290 O O . LEU A 1 170 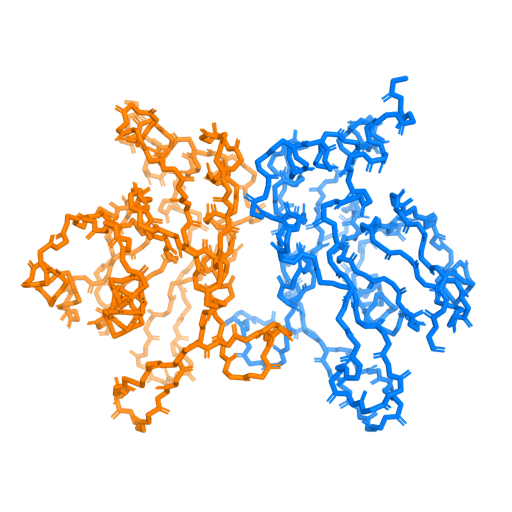? -3.078 -21.031 -11.984 1 98.62 170 LEU A O 1
ATOM 1294 N N . ASN A 1 171 ? -4.316 -19.281 -12.641 1 98.69 171 ASN A N 1
ATOM 1295 C CA . ASN A 1 171 ? -3.391 -18.781 -13.656 1 98.69 171 ASN A CA 1
ATOM 1296 C C . ASN A 1 171 ? -2.391 -17.797 -13.062 1 98.69 171 ASN A C 1
ATOM 1298 O O . ASN A 1 171 ? -2.758 -16.672 -12.695 1 98.69 171 ASN A O 1
ATOM 1302 N N . VAL A 1 172 ? -1.16 -18.203 -13.094 1 98.5 172 VAL A N 1
ATOM 1303 C CA . VAL A 1 172 ? -0.13 -17.406 -12.445 1 98.5 172 VAL A CA 1
ATOM 1304 C C . VAL A 1 172 ? 0.658 -16.625 -13.492 1 98.5 172 VAL A C 1
ATOM 1306 O O . VAL A 1 172 ? 1.094 -17.203 -14.5 1 98.5 172 VAL A O 1
ATOM 1309 N N . TYR A 1 173 ? 0.791 -15.328 -13.266 1 98.5 173 TYR A N 1
ATOM 1310 C CA . TYR A 1 173 ? 1.604 -14.469 -14.125 1 98.5 173 TYR A CA 1
ATOM 1311 C C . TYR A 1 173 ? 2.631 -13.695 -13.305 1 98.5 173 TYR A C 1
ATOM 1313 O O . TYR A 1 173 ? 2.318 -13.188 -12.227 1 98.5 173 TYR A O 1
ATOM 1321 N N . SER A 1 174 ? 3.85 -13.656 -13.742 1 98.06 174 SER A N 1
ATOM 1322 C CA . SER A 1 174 ? 4.91 -12.844 -13.156 1 98.06 174 SER A CA 1
ATOM 1323 C C . SER A 1 174 ? 5.656 -12.055 -14.227 1 98.06 174 SER A C 1
ATOM 1325 O O . SER A 1 174 ? 5.879 -12.555 -15.328 1 98.06 174 SER A O 1
ATOM 1327 N N . ILE A 1 175 ? 6.062 -10.891 -13.922 1 97.88 175 ILE A N 1
ATOM 1328 C CA . ILE A 1 175 ? 6.738 -10.016 -14.867 1 97.88 175 ILE A CA 1
ATOM 1329 C C . ILE A 1 175 ? 8.195 -10.43 -15.016 1 97.88 175 ILE A C 1
ATOM 1331 O O . ILE A 1 175 ? 8.719 -10.516 -16.125 1 97.88 175 ILE A O 1
ATOM 1335 N N . CYS A 1 176 ? 8.828 -10.727 -13.797 1 96.19 176 CYS A N 1
ATOM 1336 C CA . CYS A 1 176 ? 10.242 -11.078 -13.773 1 96.19 176 CYS A CA 1
ATOM 1337 C C . CYS A 1 176 ? 10.461 -12.406 -13.055 1 96.19 176 CYS A C 1
ATOM 1339 O O . CYS A 1 176 ? 9.859 -12.656 -12.008 1 96.19 176 CYS A O 1
ATOM 1341 N N . ASP A 1 177 ? 11.328 -13.188 -13.672 1 95.5 177 ASP A N 1
ATOM 1342 C CA . ASP A 1 177 ? 11.828 -14.367 -12.984 1 95.5 177 ASP A CA 1
ATOM 1343 C C . ASP A 1 177 ? 13.273 -14.164 -12.523 1 95.5 177 ASP A C 1
ATOM 1345 O O . ASP A 1 177 ? 14.102 -13.648 -13.273 1 95.5 177 ASP A O 1
ATOM 1349 N N . PHE A 1 178 ? 13.5 -14.438 -11.297 1 94.5 178 PHE A N 1
ATOM 1350 C CA . PHE A 1 178 ? 14.859 -14.438 -10.781 1 94.5 178 PHE A CA 1
ATOM 1351 C C . PHE A 1 178 ? 15.266 -15.836 -10.328 1 94.5 178 PHE A C 1
ATOM 1353 O O . PHE A 1 178 ? 14.461 -16.562 -9.742 1 94.5 178 PHE A O 1
ATOM 1360 N N . GLU A 1 179 ? 16.5 -16.062 -10.82 1 84.62 179 GLU A N 1
ATOM 1361 C CA . GLU A 1 179 ? 17.062 -17.328 -10.367 1 84.62 179 GLU A CA 1
ATOM 1362 C C . GLU A 1 179 ? 17.75 -17.172 -9.016 1 84.62 179 GLU A C 1
ATOM 1364 O O . GLU A 1 179 ? 18.125 -16.062 -8.617 1 84.62 179 GLU A O 1
ATOM 1369 N N . GLY A 1 180 ? 18.125 -18.328 -8.344 1 64.69 180 GLY A N 1
ATOM 1370 C CA . GLY A 1 180 ? 19.016 -18.344 -7.191 1 64.69 180 GLY A CA 1
ATOM 1371 C C . GLY A 1 180 ? 18.328 -17.922 -5.902 1 64.69 180 GLY A C 1
ATOM 1372 O O . GLY A 1 180 ? 17.453 -17.062 -5.914 1 64.69 180 GLY A O 1
ATOM 1373 N N . HIS A 1 181 ? 17.844 -18.891 -4.98 1 56.66 181 HIS A N 1
ATOM 1374 C CA . HIS A 1 181 ? 17.578 -18.781 -3.549 1 56.66 181 HIS A CA 1
ATOM 1375 C C . HIS A 1 181 ? 18.594 -19.578 -2.74 1 56.66 181 HIS A C 1
ATOM 1377 O O . HIS A 1 181 ? 19.188 -20.531 -3.252 1 56.66 181 HIS A O 1
ATOM 1383 N N . MET B 1 1 ? -18.078 21.172 -7.715 1 53.12 1 MET B N 1
ATOM 1384 C CA . MET B 1 1 ? -17.438 19.969 -8.211 1 53.12 1 MET B CA 1
ATOM 1385 C C . MET B 1 1 ? -16.547 19.344 -7.133 1 53.12 1 MET B C 1
ATOM 1387 O O . MET B 1 1 ? -16.625 18.141 -6.883 1 53.12 1 MET B O 1
ATOM 1391 N N . THR B 1 2 ? -16.062 20.25 -6.367 1 78.38 2 THR B N 1
ATOM 1392 C CA . THR B 1 2 ? -15.164 19.781 -5.324 1 78.38 2 THR B CA 1
ATOM 1393 C C . THR B 1 2 ? -15.945 19.328 -4.094 1 78.38 2 THR B C 1
ATOM 1395 O O . THR B 1 2 ? -15.656 18.266 -3.523 1 78.38 2 THR B O 1
ATOM 1398 N N . THR B 1 3 ? -17.156 19.875 -4 1 85.88 3 THR B N 1
ATOM 1399 C CA . THR B 1 3 ? -17.938 19.531 -2.82 1 85.88 3 THR B CA 1
ATOM 1400 C C . THR B 1 3 ? -18.578 18.156 -2.988 1 85.88 3 THR B C 1
ATOM 1402 O O . THR B 1 3 ? -18.562 17.344 -2.059 1 85.88 3 THR B O 1
ATOM 1405 N N . GLU B 1 4 ? -19.078 17.906 -4.141 1 92.88 4 GLU B N 1
ATOM 1406 C CA . GLU B 1 4 ? -19.688 16.609 -4.422 1 92.88 4 GLU B CA 1
ATOM 1407 C C . GLU B 1 4 ? -18.656 15.484 -4.344 1 92.88 4 GLU B C 1
ATOM 1409 O O . GLU B 1 4 ? -18.953 14.391 -3.861 1 92.88 4 GLU B O 1
ATOM 1414 N N . THR B 1 5 ? -17.562 15.852 -4.812 1 95.25 5 THR B N 1
ATOM 1415 C CA . THR B 1 5 ? -16.484 14.875 -4.797 1 95.25 5 THR B CA 1
ATOM 1416 C C . THR B 1 5 ? -16.078 14.539 -3.367 1 95.25 5 THR B C 1
ATOM 1418 O O . THR B 1 5 ? -15.914 13.367 -3.018 1 95.25 5 THR B O 1
ATOM 1421 N N . ILE B 1 6 ? -16.016 15.531 -2.541 1 96 6 ILE B N 1
ATOM 1422 C CA . ILE B 1 6 ? -15.633 15.344 -1.145 1 96 6 ILE B CA 1
ATOM 1423 C C . ILE B 1 6 ? -16.734 14.578 -0.413 1 96 6 ILE B C 1
ATOM 1425 O O . ILE B 1 6 ? -16.438 13.703 0.411 1 96 6 ILE B O 1
ATOM 1429 N N . SER B 1 7 ? -17.938 14.883 -0.792 1 96.38 7 SER B N 1
ATOM 1430 C CA . SER B 1 7 ? -19.062 14.172 -0.191 1 96.38 7 SER B CA 1
ATOM 1431 C C . SER B 1 7 ? -19.031 12.688 -0.545 1 96.38 7 SER B C 1
ATOM 1433 O O . SER B 1 7 ? -19.297 11.836 0.307 1 96.38 7 SER B O 1
ATOM 1435 N N . LEU B 1 8 ? -18.734 12.43 -1.762 1 97.5 8 LEU B N 1
ATOM 1436 C CA . LEU B 1 8 ? -18.609 11.047 -2.195 1 97.5 8 LEU B CA 1
ATOM 1437 C C . LEU B 1 8 ? -17.531 10.32 -1.395 1 97.5 8 LEU B C 1
ATOM 1439 O O . LEU B 1 8 ? -17.75 9.219 -0.899 1 97.5 8 LEU B O 1
ATOM 1443 N N . ILE B 1 9 ? -16.422 10.93 -1.207 1 98.19 9 ILE B N 1
ATOM 1444 C CA . ILE B 1 9 ? -15.297 10.352 -0.483 1 98.19 9 ILE B CA 1
ATOM 1445 C C . ILE B 1 9 ? -15.68 10.141 0.98 1 98.19 9 ILE B C 1
ATOM 1447 O O . ILE B 1 9 ? -15.523 9.039 1.518 1 98.19 9 ILE B O 1
ATOM 1451 N N . LYS B 1 10 ? -16.234 11.133 1.577 1 97 10 LYS B N 1
ATOM 1452 C CA . LYS B 1 10 ? -16.594 11.07 2.988 1 97 10 LYS B CA 1
ATOM 1453 C C . LYS B 1 10 ? -17.641 9.977 3.23 1 97 10 LYS B C 1
ATOM 1455 O O . LYS B 1 10 ? -17.547 9.234 4.211 1 97 10 LYS B O 1
ATOM 1460 N N . SER B 1 11 ? -18.578 9.859 2.301 1 97.25 11 SER B N 1
ATOM 1461 C CA . SER B 1 11 ? -19.656 8.898 2.463 1 97.25 11 SER B CA 1
ATOM 1462 C C . SER B 1 11 ? -19.172 7.473 2.25 1 97.25 11 SER B C 1
ATOM 1464 O O . SER B 1 11 ? -19.828 6.516 2.656 1 97.25 11 SER B O 1
ATOM 1466 N N . SER B 1 12 ? -18.062 7.297 1.622 1 97.88 12 SER B N 1
ATOM 1467 C CA . SER B 1 12 ? -17.531 5.969 1.352 1 97.88 12 SER B CA 1
ATOM 1468 C C . SER B 1 12 ? -16.719 5.445 2.535 1 97.88 12 SER B C 1
ATOM 1470 O O . SER B 1 12 ? -16.359 4.27 2.574 1 97.88 12 SER B O 1
ATOM 1472 N N . ILE B 1 13 ? -16.453 6.289 3.543 1 98 13 ILE B N 1
ATOM 1473 C CA . ILE B 1 13 ? -15.672 5.906 4.711 1 98 13 ILE B CA 1
ATOM 1474 C C . ILE B 1 13 ? -16.609 5.477 5.844 1 98 13 ILE B C 1
ATOM 1476 O O . ILE B 1 13 ? -17.359 6.297 6.383 1 98 13 ILE B O 1
ATOM 1480 N N . LYS B 1 14 ? -16.531 4.234 6.219 1 97.38 14 LYS B N 1
ATOM 1481 C CA . LYS B 1 14 ? -17.375 3.701 7.285 1 97.38 14 LYS B CA 1
ATOM 1482 C C . LYS B 1 14 ? -16.812 4.062 8.656 1 97.38 14 LYS B C 1
ATOM 1484 O O . LYS B 1 14 ? -15.594 4.09 8.852 1 97.38 14 LYS B O 1
ATOM 1489 N N . SER B 1 15 ? -17.656 4.336 9.547 1 96.56 15 SER B N 1
ATOM 1490 C CA . SER B 1 15 ? -17.297 4.535 10.945 1 96.56 15 SER B CA 1
ATOM 1491 C C . SER B 1 15 ? -17.594 3.293 11.781 1 96.56 15 SER B C 1
ATOM 1493 O O . SER B 1 15 ? -18.719 2.773 11.75 1 96.56 15 SER B O 1
ATOM 1495 N N . ILE B 1 16 ? -16.609 2.814 12.453 1 96.94 16 ILE B N 1
ATOM 1496 C CA . ILE B 1 16 ? -16.734 1.597 13.242 1 96.94 16 ILE B CA 1
ATOM 1497 C C . ILE B 1 16 ? -16.625 1.937 14.727 1 96.94 16 ILE B C 1
ATOM 1499 O O . ILE B 1 16 ? -15.586 2.393 15.203 1 96.94 16 ILE B O 1
ATOM 1503 N N . GLN B 1 17 ? -17.609 1.652 15.43 1 95.12 17 GLN B N 1
ATOM 1504 C CA . GLN B 1 17 ? -17.656 1.942 16.859 1 95.12 17 GLN B CA 1
ATOM 1505 C C . GLN B 1 17 ? -16.797 0.968 17.656 1 95.12 17 GLN B C 1
ATOM 1507 O O . GLN B 1 17 ? -16.734 -0.222 17.328 1 95.12 17 GLN B O 1
ATOM 1512 N N . ASP B 1 18 ? -16.094 1.438 18.766 1 94.38 18 ASP B N 1
ATOM 1513 C CA . ASP B 1 18 ? -15.398 0.647 19.781 1 94.38 18 ASP B CA 1
ATOM 1514 C C . ASP B 1 18 ? -14.266 -0.167 19.141 1 94.38 18 ASP B C 1
ATOM 1516 O O . ASP B 1 18 ? -14.117 -1.355 19.438 1 94.38 18 ASP B O 1
ATOM 1520 N N . TYR B 1 19 ? -13.562 0.46 18.234 1 93.69 19 TYR B N 1
ATOM 1521 C CA . TYR B 1 19 ? -12.391 -0.132 17.594 1 93.69 19 TYR B CA 1
ATOM 1522 C C . TYR B 1 19 ? -11.227 0.848 17.578 1 93.69 19 TYR B C 1
ATOM 1524 O O . TYR B 1 19 ? -11.391 2.018 17.234 1 93.69 19 TYR B O 1
ATOM 1532 N N . PRO B 1 20 ? -10.125 0.36 17.906 1 90.44 20 PRO B N 1
ATOM 1533 C CA . PRO B 1 20 ? -9.742 -0.98 18.359 1 90.44 20 PRO B CA 1
ATOM 1534 C C . PRO B 1 20 ? -10.117 -1.237 19.828 1 90.44 20 PRO B C 1
ATOM 1536 O O . PRO B 1 20 ? -10 -2.367 20.312 1 90.44 20 PRO B O 1
ATOM 1539 N N . LYS B 1 21 ? -10.531 -0.123 20.547 1 90.88 21 LYS B N 1
ATOM 1540 C CA . LYS B 1 21 ? -10.969 -0.251 21.922 1 90.88 21 LYS B CA 1
ATOM 1541 C C . LYS B 1 21 ? -12.32 0.429 22.141 1 90.88 21 LYS B C 1
ATOM 1543 O O . LYS B 1 21 ? -12.719 1.29 21.344 1 90.88 21 LYS B O 1
ATOM 1548 N N . PRO B 1 22 ? -12.914 0.004 23.234 1 92.81 22 PRO B N 1
ATOM 1549 C CA . PRO B 1 22 ? -14.203 0.64 23.516 1 92.81 22 PRO B CA 1
ATOM 1550 C C . PRO B 1 22 ? -14.102 2.162 23.609 1 92.81 22 PRO B C 1
ATOM 1552 O O . PRO B 1 22 ? -13.133 2.689 24.156 1 92.81 22 PRO B O 1
ATOM 1555 N N . GLY B 1 23 ? -15.102 2.91 23.016 1 91.06 23 GLY B N 1
ATOM 1556 C CA . GLY B 1 23 ? -15.156 4.359 23.109 1 91.06 23 GLY B CA 1
ATOM 1557 C C . GLY B 1 23 ? -14.57 5.066 21.906 1 91.06 23 GLY B C 1
ATOM 1558 O O . GLY B 1 23 ? -14.766 6.273 21.734 1 91.06 23 GLY B O 1
ATOM 1559 N N . ILE B 1 24 ? -13.891 4.336 21.031 1 90.5 24 ILE B N 1
ATOM 1560 C CA . ILE B 1 24 ? -13.242 4.93 19.875 1 90.5 24 ILE B CA 1
ATOM 1561 C C . ILE B 1 24 ? -14.109 4.738 18.641 1 90.5 24 ILE B C 1
ATOM 1563 O O . ILE B 1 24 ? -14.672 3.662 18.422 1 90.5 24 ILE B O 1
ATOM 1567 N N . LEU B 1 25 ? -14.312 5.855 17.953 1 94.31 25 LEU B N 1
ATOM 1568 C CA . LEU B 1 25 ? -14.945 5.781 16.641 1 94.31 25 LEU B CA 1
ATOM 1569 C C . LEU B 1 25 ? -13.898 5.738 15.531 1 94.31 25 LEU B C 1
ATOM 1571 O O . LEU B 1 25 ? -13.336 6.77 15.156 1 94.31 25 LEU B O 1
ATOM 1575 N N . PHE B 1 26 ? -13.766 4.598 14.977 1 95.44 26 PHE B N 1
ATOM 1576 C CA . PHE B 1 26 ? -12.711 4.355 14 1 95.44 26 PHE B CA 1
ATOM 1577 C C . PHE B 1 26 ? -13.203 4.672 12.586 1 95.44 26 PHE B C 1
ATOM 1579 O O . PHE B 1 26 ? -14.297 4.258 12.203 1 95.44 26 PHE B O 1
ATOM 1586 N N . ARG B 1 27 ? -12.414 5.359 11.812 1 96.62 27 ARG B N 1
ATOM 1587 C CA . ARG B 1 27 ? -12.711 5.637 10.406 1 96.62 27 ARG B CA 1
ATOM 1588 C C . ARG B 1 27 ? -12 4.652 9.492 1 96.62 27 ARG B C 1
ATOM 1590 O O . ARG B 1 27 ? -10.773 4.703 9.352 1 96.62 27 ARG B O 1
ATOM 1597 N N . ASP B 1 28 ? -12.758 3.822 8.898 1 97.19 28 ASP B N 1
ATOM 1598 C CA . ASP B 1 28 ? -12.219 2.721 8.109 1 97.19 28 ASP B CA 1
ATOM 1599 C C . ASP B 1 28 ? -11.977 3.146 6.66 1 97.19 28 ASP B C 1
ATOM 1601 O O . ASP B 1 28 ? -12.906 3.166 5.848 1 97.19 28 ASP B O 1
ATOM 1605 N N . VAL B 1 29 ? -10.758 3.355 6.309 1 97.5 29 VAL B N 1
ATOM 1606 C CA . VAL B 1 29 ? -10.414 3.814 4.969 1 97.5 29 VAL B CA 1
ATOM 1607 C C . VAL B 1 29 ? -10.547 2.66 3.977 1 97.5 29 VAL B C 1
ATOM 1609 O O . VAL B 1 29 ? -10.586 2.877 2.762 1 97.5 29 VAL B O 1
ATOM 1612 N N . THR B 1 30 ? -10.617 1.387 4.445 1 98.31 30 THR B N 1
ATOM 1613 C CA . THR B 1 30 ? -10.703 0.264 3.52 1 98.31 30 THR B CA 1
ATOM 1614 C C . THR B 1 30 ? -12.023 0.298 2.746 1 98.31 30 THR B C 1
ATOM 1616 O O . THR B 1 30 ? -12.078 -0.124 1.59 1 98.31 30 THR B O 1
ATOM 1619 N N . SER B 1 31 ? -13.078 0.845 3.365 1 98.5 31 SER B N 1
ATOM 1620 C CA . SER B 1 31 ? -14.352 0.952 2.66 1 98.5 31 SER B CA 1
ATOM 1621 C C . SER B 1 31 ? -14.258 1.934 1.496 1 98.5 31 SER B C 1
ATOM 1623 O O . SER B 1 31 ? -14.914 1.747 0.467 1 98.5 31 SER B O 1
ATOM 1625 N N . LEU B 1 32 ? -13.461 2.926 1.638 1 98.69 32 LEU B N 1
ATOM 1626 C CA . LEU B 1 32 ? -13.188 3.859 0.55 1 98.69 32 LEU B CA 1
ATOM 1627 C C . LEU B 1 32 ? -12.492 3.152 -0.607 1 98.69 32 LEU B C 1
ATOM 1629 O O . LEU B 1 32 ? -12.844 3.357 -1.771 1 98.69 32 LEU B O 1
ATOM 1633 N N . LEU B 1 33 ? -11.5 2.293 -0.337 1 98.81 33 LEU B N 1
ATOM 1634 C CA . LEU B 1 33 ? -10.727 1.572 -1.343 1 98.81 33 LEU B CA 1
ATOM 1635 C C . LEU B 1 33 ? -11.625 0.649 -2.16 1 98.81 33 LEU B C 1
ATOM 1637 O O . LEU B 1 33 ? -11.367 0.418 -3.346 1 98.81 33 LEU B O 1
ATOM 1641 N N . GLU B 1 34 ? -12.633 0.136 -1.521 1 98.25 34 GLU B N 1
ATOM 1642 C CA . GLU B 1 34 ? -13.539 -0.827 -2.141 1 98.25 34 GLU B CA 1
ATOM 1643 C C . GLU B 1 34 ? -14.461 -0.148 -3.145 1 98.25 34 GLU B C 1
ATOM 1645 O O . GLU B 1 34 ? -15.047 -0.809 -4.008 1 98.25 34 GLU B O 1
ATOM 1650 N N . ASP B 1 35 ? -14.617 1.154 -2.988 1 98.19 35 ASP B N 1
ATOM 1651 C CA . ASP B 1 35 ? -15.43 1.964 -3.895 1 98.19 35 ASP B CA 1
ATOM 1652 C C . ASP B 1 35 ? -14.562 2.611 -4.973 1 98.19 35 ASP B C 1
ATOM 1654 O O . ASP B 1 35 ? -13.906 3.627 -4.723 1 98.19 35 ASP B O 1
ATOM 1658 N N . ALA B 1 36 ? -14.641 2.053 -6.203 1 98.31 36 ALA B N 1
ATOM 1659 C CA . ALA B 1 36 ? -13.742 2.457 -7.285 1 98.31 36 ALA B CA 1
ATOM 1660 C C . ALA B 1 36 ? -13.859 3.953 -7.559 1 98.31 36 ALA B C 1
ATOM 1662 O O . ALA B 1 36 ? -12.852 4.637 -7.73 1 98.31 36 ALA B O 1
ATOM 1663 N N . LYS B 1 37 ? -15.008 4.465 -7.57 1 98.38 37 LYS B N 1
ATOM 1664 C CA . LYS B 1 37 ? -15.227 5.879 -7.867 1 98.38 37 LYS B CA 1
ATOM 1665 C C . LYS B 1 37 ? -14.648 6.766 -6.766 1 98.38 37 LYS B C 1
ATOM 1667 O O . LYS B 1 37 ? -13.984 7.766 -7.051 1 98.38 37 LYS B O 1
ATOM 1672 N N . ALA B 1 38 ? -14.906 6.43 -5.555 1 98.69 38 ALA B N 1
ATOM 1673 C CA . ALA B 1 38 ? -14.391 7.203 -4.426 1 98.69 38 ALA B CA 1
ATOM 1674 C C . ALA B 1 38 ? -12.859 7.16 -4.383 1 98.69 38 ALA B C 1
ATOM 1676 O O . ALA B 1 38 ? -12.211 8.172 -4.113 1 98.69 38 ALA B O 1
ATOM 1677 N N . TYR B 1 39 ? -12.352 5.961 -4.633 1 98.75 39 TYR B N 1
ATOM 1678 C CA . TYR B 1 39 ? -10.898 5.793 -4.633 1 98.75 39 TYR B CA 1
ATOM 1679 C C . TYR B 1 39 ? -10.25 6.637 -5.723 1 98.75 39 TYR B C 1
ATOM 1681 O O . TYR B 1 39 ? -9.312 7.387 -5.461 1 98.75 39 TYR B O 1
ATOM 1689 N N . GLN B 1 40 ? -10.797 6.633 -6.898 1 98.69 40 GLN B N 1
ATOM 1690 C CA . GLN B 1 40 ? -10.305 7.434 -8.016 1 98.69 40 GLN B CA 1
ATOM 1691 C C . GLN B 1 40 ? -10.422 8.922 -7.715 1 98.69 40 GLN B C 1
ATOM 1693 O O . GLN B 1 40 ? -9.508 9.695 -8 1 98.69 40 GLN B O 1
ATOM 1698 N N . ALA B 1 41 ? -11.531 9.273 -7.141 1 98.69 41 ALA B N 1
ATOM 1699 C CA . ALA B 1 41 ? -11.75 10.672 -6.793 1 98.69 41 ALA B CA 1
ATOM 1700 C C . ALA B 1 41 ? -10.719 11.156 -5.777 1 98.69 41 ALA B C 1
ATOM 1702 O O . ALA B 1 41 ? -10.242 12.289 -5.855 1 98.69 41 ALA B O 1
ATOM 1703 N N . THR B 1 42 ? -10.414 10.305 -4.855 1 98.81 42 THR B N 1
ATOM 1704 C CA . THR B 1 42 ? -9.445 10.641 -3.82 1 98.81 42 THR B CA 1
ATOM 1705 C C . THR B 1 42 ? -8.078 10.922 -4.434 1 98.81 42 THR B C 1
ATOM 1707 O O . THR B 1 42 ? -7.48 11.969 -4.168 1 98.81 42 THR B O 1
ATOM 1710 N N . ILE B 1 43 ? -7.609 10.023 -5.266 1 98.81 43 ILE B N 1
ATOM 1711 C CA . ILE B 1 43 ? -6.312 10.211 -5.914 1 98.81 43 ILE B CA 1
ATOM 1712 C C . ILE B 1 43 ? -6.363 11.438 -6.816 1 98.81 43 ILE B C 1
ATOM 1714 O O . ILE B 1 43 ? -5.414 12.227 -6.859 1 98.81 43 ILE B O 1
ATOM 1718 N N . GLY B 1 44 ? -7.457 11.57 -7.484 1 98.5 44 GLY B N 1
ATOM 1719 C CA . GLY B 1 44 ? -7.617 12.719 -8.359 1 98.5 44 GLY B CA 1
ATOM 1720 C C . GLY B 1 44 ? -7.465 14.047 -7.633 1 98.5 44 GLY B C 1
ATOM 1721 O O . GLY B 1 44 ? -6.816 14.961 -8.133 1 98.5 44 GLY B O 1
ATOM 1722 N N . LEU B 1 45 ? -8.031 14.219 -6.473 1 98.56 45 LEU B N 1
ATOM 1723 C CA . LEU B 1 45 ? -7.922 15.438 -5.684 1 98.56 45 LEU B CA 1
ATOM 1724 C C . LEU B 1 45 ? -6.473 15.703 -5.281 1 98.56 45 LEU B C 1
ATOM 1726 O O . LEU B 1 45 ? -6.008 16.844 -5.336 1 98.56 45 LEU B O 1
ATOM 1730 N N . LEU B 1 46 ? -5.82 14.672 -4.887 1 98.75 46 LEU B N 1
ATOM 1731 C CA . LEU B 1 46 ? -4.422 14.812 -4.492 1 98.75 46 LEU B CA 1
ATOM 1732 C C . LEU B 1 46 ? -3.561 15.219 -5.684 1 98.75 46 LEU B C 1
ATOM 1734 O O . LEU B 1 46 ? -2.682 16.078 -5.555 1 98.75 46 LEU B O 1
ATOM 1738 N N . VAL B 1 47 ? -3.807 14.633 -6.82 1 98.75 47 VAL B N 1
ATOM 1739 C CA . VAL B 1 47 ? -3.061 14.969 -8.031 1 98.75 47 VAL B CA 1
ATOM 1740 C C . VAL B 1 47 ? -3.275 16.438 -8.375 1 98.75 47 VAL B C 1
ATOM 1742 O O . VAL B 1 47 ? -2.316 17.172 -8.641 1 98.75 47 VAL B O 1
ATOM 1745 N N . GLU B 1 48 ? -4.496 16.828 -8.359 1 98.19 48 GLU B N 1
ATOM 1746 C CA . GLU B 1 48 ? -4.824 18.203 -8.703 1 98.19 48 GLU B CA 1
ATOM 1747 C C . GLU B 1 48 ? -4.098 19.188 -7.785 1 98.19 48 GLU B C 1
ATOM 1749 O O . GLU B 1 48 ? -3.629 20.234 -8.234 1 98.19 48 GLU B O 1
ATOM 1754 N N . ARG B 1 49 ? -3.971 18.859 -6.609 1 97.88 49 ARG B N 1
ATOM 1755 C CA . ARG B 1 49 ? -3.371 19.75 -5.621 1 97.88 49 ARG B CA 1
ATOM 1756 C C . ARG B 1 49 ? -1.858 19.828 -5.805 1 97.88 49 ARG B C 1
ATOM 1758 O O . ARG B 1 49 ? -1.264 20.891 -5.629 1 97.88 49 ARG B O 1
ATOM 1765 N N . TYR B 1 50 ? -1.261 18.719 -6.234 1 98.69 50 TYR B N 1
ATOM 1766 C CA . TYR B 1 50 ? 0.184 18.656 -6.039 1 98.69 50 TYR B CA 1
ATOM 1767 C C . TYR B 1 50 ? 0.911 18.562 -7.375 1 98.69 50 TYR B C 1
ATOM 1769 O O . TYR B 1 50 ? 2.137 18.672 -7.43 1 98.69 50 TYR B O 1
ATOM 1777 N N . LYS B 1 51 ? 0.235 18.375 -8.516 1 98.25 51 LYS B N 1
ATOM 1778 C CA . LYS B 1 51 ? 0.841 18.062 -9.805 1 98.25 51 LYS B CA 1
ATOM 1779 C C . LYS B 1 51 ? 1.769 19.188 -10.266 1 98.25 51 LYS B C 1
ATOM 17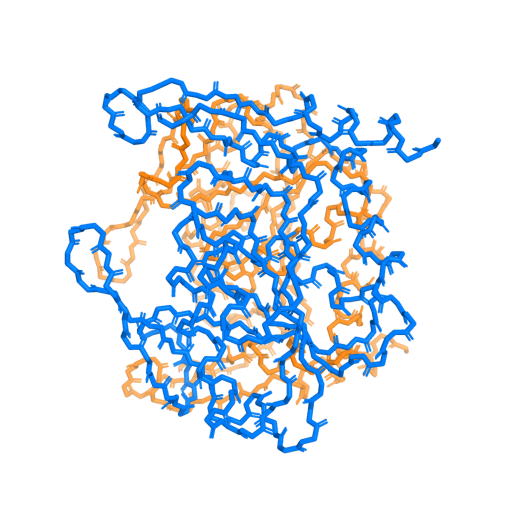81 O O . LYS B 1 51 ? 2.738 18.938 -10.984 1 98.25 51 LYS B O 1
ATOM 1786 N N . ALA B 1 52 ? 1.597 20.406 -9.766 1 98.25 52 ALA B N 1
ATOM 1787 C CA . ALA B 1 52 ? 2.363 21.531 -10.297 1 98.25 52 ALA B CA 1
ATOM 1788 C C . ALA B 1 52 ? 3.41 22 -9.289 1 98.25 52 ALA B C 1
ATOM 1790 O O . ALA B 1 52 ? 3.979 23.078 -9.438 1 98.25 52 ALA B O 1
ATOM 1791 N N . MET B 1 53 ? 3.766 21.188 -8.328 1 98.31 53 MET B N 1
ATOM 1792 C CA . MET B 1 53 ? 4.586 21.703 -7.234 1 98.31 53 MET B CA 1
ATOM 1793 C C . MET B 1 53 ? 6.02 21.188 -7.34 1 98.31 53 MET B C 1
ATOM 1795 O O . MET B 1 53 ? 6.867 21.531 -6.516 1 98.31 53 MET B O 1
ATOM 1799 N N . GLY B 1 54 ? 6.289 20.328 -8.273 1 98.25 54 GLY B N 1
ATOM 1800 C CA . GLY B 1 54 ? 7.656 19.938 -8.594 1 98.25 54 GLY B CA 1
ATOM 1801 C C . GLY B 1 54 ? 8.242 18.938 -7.629 1 98.25 54 GLY B C 1
ATOM 1802 O O . GLY B 1 54 ? 9.453 18.906 -7.398 1 98.25 54 GLY B O 1
ATOM 1803 N N . PHE B 1 55 ? 7.465 18.141 -7.035 1 98.88 55 PHE B N 1
ATOM 1804 C CA . PHE B 1 55 ? 7.957 17.094 -6.164 1 98.88 55 PHE B CA 1
ATOM 1805 C C . PHE B 1 55 ? 8.773 16.078 -6.953 1 98.88 55 PHE B C 1
ATOM 1807 O O . PHE B 1 55 ? 8.477 15.797 -8.117 1 98.88 55 PHE B O 1
ATOM 1814 N N . THR B 1 56 ? 9.758 15.523 -6.273 1 98.75 56 THR B N 1
ATOM 1815 C CA . THR B 1 56 ? 10.609 14.539 -6.934 1 98.75 56 THR B CA 1
ATOM 1816 C C . THR B 1 56 ? 10.398 13.148 -6.336 1 98.75 56 THR B C 1
ATOM 1818 O O . THR B 1 56 ? 10.805 12.141 -6.922 1 98.75 56 THR B O 1
ATOM 1821 N N . LYS B 1 57 ? 9.758 13.102 -5.109 1 98.75 57 LYS B N 1
ATOM 1822 C CA . LYS B 1 57 ? 9.445 11.844 -4.434 1 98.75 57 LYS B CA 1
ATOM 1823 C C . LYS B 1 57 ? 8.148 11.953 -3.643 1 98.75 57 LYS B C 1
ATOM 1825 O O . LYS B 1 57 ? 7.812 13.023 -3.125 1 98.75 57 LYS B O 1
ATOM 1830 N N . VAL B 1 58 ? 7.48 10.906 -3.57 1 98.94 58 VAL B N 1
ATOM 1831 C CA . VAL B 1 58 ? 6.398 10.734 -2.605 1 98.94 58 VAL B CA 1
ATOM 1832 C C . VAL B 1 58 ? 6.789 9.688 -1.571 1 98.94 58 VAL B C 1
ATOM 1834 O O . VAL B 1 58 ? 7.289 8.617 -1.924 1 98.94 58 VAL B O 1
ATOM 1837 N N . VAL B 1 59 ? 6.637 10.008 -0.342 1 98.94 59 VAL B N 1
ATOM 1838 C CA . VAL B 1 59 ? 6.922 9.086 0.756 1 98.94 59 VAL B CA 1
ATOM 1839 C C . VAL B 1 59 ? 5.617 8.672 1.434 1 98.94 59 VAL B C 1
ATOM 1841 O O . VAL B 1 59 ? 4.758 9.508 1.707 1 98.94 59 VAL B O 1
ATOM 1844 N N . GLY B 1 60 ? 5.457 7.398 1.627 1 98.75 60 GLY B N 1
ATOM 1845 C CA . GLY B 1 60 ? 4.316 6.848 2.34 1 98.75 60 GLY B CA 1
ATOM 1846 C C . GLY B 1 60 ? 4.707 5.953 3.498 1 98.75 60 GLY B C 1
ATOM 1847 O O . GLY B 1 60 ? 5.68 5.199 3.404 1 98.75 60 GLY B O 1
ATOM 1848 N N . THR B 1 61 ? 3.918 5.934 4.523 1 97.75 61 THR B N 1
ATOM 1849 C CA . THR B 1 61 ? 4.227 5.16 5.723 1 97.75 61 THR B CA 1
ATOM 1850 C C . THR B 1 61 ? 3.418 3.867 5.758 1 97.75 61 THR B C 1
ATOM 1852 O O . THR B 1 61 ? 2.248 3.85 5.367 1 97.75 61 THR B O 1
ATOM 1855 N N . GLU B 1 62 ? 4.008 2.779 6.234 1 96.75 62 GLU B N 1
ATOM 1856 C CA . GLU B 1 62 ? 3.357 1.475 6.312 1 96.75 62 GLU B CA 1
ATOM 1857 C C . GLU B 1 62 ? 2.176 1.504 7.277 1 96.75 62 GLU B C 1
ATOM 1859 O O . GLU B 1 62 ? 2.293 2.006 8.398 1 96.75 62 GLU B O 1
ATOM 1864 N N . ALA B 1 63 ? 1.137 0.834 6.793 1 97.12 63 ALA B N 1
ATOM 1865 C CA . ALA B 1 63 ? 0.911 0.224 5.484 1 97.12 63 ALA B CA 1
ATOM 1866 C C . ALA B 1 63 ? -0.097 1.03 4.672 1 97.12 63 ALA B C 1
ATOM 1868 O O . ALA B 1 63 ? -0.033 1.054 3.441 1 97.12 63 ALA B O 1
ATOM 1869 N N . ARG B 1 64 ? -1.008 1.734 5.504 1 98.12 64 ARG B N 1
ATOM 1870 C CA . ARG B 1 64 ? -2.145 2.34 4.816 1 98.12 64 ARG B CA 1
ATOM 1871 C C . ARG B 1 64 ? -1.708 3.557 4.008 1 98.12 64 ARG B C 1
ATOM 1873 O O . ARG B 1 64 ? -2.326 3.889 2.996 1 98.12 64 ARG B O 1
ATOM 1880 N N . GLY B 1 65 ? -0.592 4.121 4.371 1 98.56 65 GLY B N 1
ATOM 1881 C CA . GLY B 1 65 ? -0.041 5.211 3.578 1 98.56 65 GLY B CA 1
ATOM 1882 C C . GLY B 1 65 ? 0.327 4.793 2.168 1 98.56 65 GLY B C 1
ATOM 1883 O O . GLY B 1 65 ? 0.372 5.629 1.26 1 98.56 65 GLY B O 1
ATOM 1884 N N . PHE B 1 66 ? 0.637 3.486 1.988 1 98.88 66 PHE B N 1
ATOM 1885 C CA . PHE B 1 66 ? 0.991 2.965 0.674 1 98.88 66 PHE B CA 1
ATOM 1886 C C . PHE B 1 66 ? -0.18 3.094 -0.293 1 98.88 66 PHE B C 1
ATOM 1888 O O . PHE B 1 66 ? 0.016 3.352 -1.482 1 98.88 66 PHE B O 1
ATOM 1895 N N . LEU B 1 67 ? -1.348 2.99 0.226 1 98.88 67 LEU B N 1
ATOM 1896 C CA . LEU B 1 67 ? -2.568 2.854 -0.562 1 98.88 67 LEU B CA 1
ATOM 1897 C C . LEU B 1 67 ? -2.91 4.16 -1.266 1 98.88 67 LEU B C 1
ATOM 1899 O O . LEU B 1 67 ? -3.719 4.176 -2.197 1 98.88 67 LEU B O 1
ATOM 1903 N N . PHE B 1 68 ? -2.303 5.234 -0.804 1 98.88 68 PHE B N 1
ATOM 1904 C CA . PHE B 1 68 ? -2.562 6.543 -1.387 1 98.88 68 PHE B CA 1
ATOM 1905 C C . PHE B 1 68 ? -1.279 7.156 -1.936 1 98.88 68 PHE B C 1
ATOM 1907 O O . PHE B 1 68 ? -1.284 7.762 -3.008 1 98.88 68 PHE B O 1
ATOM 1914 N N . GLY B 1 69 ? -0.186 6.93 -1.229 1 98.88 69 GLY B N 1
ATOM 1915 C CA . GLY B 1 69 ? 1.089 7.492 -1.641 1 98.88 69 GLY B CA 1
ATOM 1916 C C . GLY B 1 69 ? 1.612 6.902 -2.936 1 98.88 69 GLY B C 1
ATOM 1917 O O . GLY B 1 69 ? 2.08 7.633 -3.812 1 98.88 69 GLY B O 1
ATOM 1918 N N . ALA B 1 70 ? 1.517 5.605 -3.061 1 98.88 70 ALA B N 1
ATOM 1919 C CA . ALA B 1 70 ? 2.062 4.922 -4.23 1 98.88 70 ALA B CA 1
ATOM 1920 C C . ALA B 1 70 ? 1.296 5.305 -5.492 1 98.88 70 ALA B C 1
ATOM 1922 O O . ALA B 1 70 ? 1.893 5.742 -6.48 1 98.88 70 ALA B O 1
ATOM 1923 N N . PRO B 1 71 ? -0.056 5.223 -5.488 1 98.88 71 PRO B N 1
ATOM 1924 C CA . PRO B 1 71 ? -0.787 5.676 -6.672 1 98.88 71 PRO B CA 1
ATOM 1925 C C . PRO B 1 71 ? -0.507 7.141 -7.012 1 98.88 71 PRO B C 1
ATOM 1927 O O . PRO B 1 71 ? -0.433 7.5 -8.188 1 98.88 71 PRO B O 1
ATOM 1930 N N . LEU B 1 72 ? -0.379 7.965 -5.992 1 98.94 72 LEU B N 1
ATOM 1931 C CA . LEU B 1 72 ? -0.107 9.375 -6.242 1 98.94 72 LEU B CA 1
ATOM 1932 C C . LEU B 1 72 ? 1.25 9.555 -6.914 1 98.94 72 LEU B C 1
ATOM 1934 O O . LEU B 1 72 ? 1.38 10.344 -7.855 1 98.94 72 LEU B O 1
ATOM 1938 N N . ALA B 1 73 ? 2.262 8.859 -6.418 1 98.94 73 ALA B N 1
ATOM 1939 C CA . ALA B 1 73 ? 3.592 8.93 -7.02 1 98.94 73 ALA B CA 1
ATOM 1940 C C . ALA B 1 73 ? 3.541 8.57 -8.5 1 98.94 73 ALA B C 1
ATOM 1942 O O . ALA B 1 73 ? 4.156 9.242 -9.336 1 98.94 73 ALA B O 1
ATOM 1943 N N . LEU B 1 74 ? 2.764 7.527 -8.82 1 98.88 74 LEU B N 1
ATOM 1944 C CA . LEU B 1 74 ? 2.607 7.094 -10.203 1 98.88 74 LEU B CA 1
ATOM 1945 C C . LEU B 1 74 ? 1.981 8.203 -11.047 1 98.88 74 LEU B C 1
ATOM 1947 O O . LEU B 1 74 ? 2.469 8.508 -12.141 1 98.88 74 LEU B O 1
ATOM 1951 N N . GLU B 1 75 ? 0.955 8.828 -10.516 1 98.75 75 GLU B N 1
ATOM 1952 C CA . GLU B 1 75 ? 0.243 9.875 -11.25 1 98.75 75 GLU B CA 1
ATOM 1953 C C . GLU B 1 75 ? 1.116 11.109 -11.43 1 98.75 75 GLU B C 1
ATOM 1955 O O . GLU B 1 75 ? 1.035 11.789 -12.461 1 98.75 75 GLU B O 1
ATOM 1960 N N . LEU B 1 76 ? 1.979 11.375 -10.438 1 98.81 76 LEU B N 1
ATOM 1961 C CA . LEU B 1 76 ? 2.854 12.539 -10.5 1 98.81 76 LEU B CA 1
ATOM 1962 C C . LEU B 1 76 ? 4.102 12.234 -11.328 1 98.81 76 LEU B C 1
ATOM 1964 O O . LEU B 1 76 ? 4.867 13.141 -11.656 1 98.81 76 LEU B O 1
ATOM 1968 N N . GLY B 1 77 ? 4.316 10.953 -11.625 1 98.5 77 GLY B N 1
ATOM 1969 C CA . GLY B 1 77 ? 5.473 10.562 -12.406 1 98.5 77 GLY B CA 1
ATOM 1970 C C . GLY B 1 77 ? 6.773 10.625 -11.625 1 98.5 77 GLY B C 1
ATOM 1971 O O . GLY B 1 77 ? 7.82 10.969 -12.18 1 98.5 77 GLY B O 1
ATOM 1972 N N . VAL B 1 78 ? 6.754 10.367 -10.375 1 98.75 78 VAL B N 1
ATOM 1973 C CA . VAL B 1 78 ? 7.941 10.414 -9.523 1 98.75 78 VAL B CA 1
ATOM 1974 C C . VAL B 1 78 ? 8.078 9.102 -8.758 1 98.75 78 VAL B C 1
ATOM 1976 O O . VAL B 1 78 ? 7.176 8.266 -8.781 1 98.75 78 VAL B O 1
ATOM 1979 N N . GLY B 1 79 ? 9.18 8.859 -8.07 1 98.56 79 GLY B N 1
ATOM 1980 C CA . GLY B 1 79 ? 9.414 7.656 -7.293 1 98.56 79 GLY B CA 1
ATOM 1981 C C . GLY B 1 79 ? 8.648 7.629 -5.988 1 98.56 79 GLY B C 1
ATOM 1982 O O . GLY B 1 79 ? 8.266 8.68 -5.465 1 98.56 79 GLY B O 1
ATOM 1983 N N . PHE B 1 80 ? 8.422 6.473 -5.551 1 98.94 80 PHE B N 1
ATOM 1984 C CA . PHE B 1 80 ? 7.793 6.25 -4.254 1 98.94 80 PHE B CA 1
ATOM 1985 C C . PHE B 1 80 ? 8.781 5.633 -3.27 1 98.94 80 PHE B C 1
ATOM 1987 O O . PHE B 1 80 ? 9.516 4.711 -3.619 1 98.94 80 PHE B O 1
ATOM 1994 N N . VAL B 1 81 ? 8.789 6.148 -2.068 1 98.94 81 VAL B N 1
ATOM 1995 C CA . VAL B 1 81 ? 9.68 5.672 -1.019 1 98.94 81 VAL B CA 1
ATOM 1996 C C . VAL B 1 81 ? 8.859 5.211 0.187 1 98.94 81 VAL B C 1
ATOM 1998 O O . VAL B 1 81 ? 8.188 6.02 0.828 1 98.94 81 VAL B O 1
ATOM 2001 N N . PRO B 1 82 ? 8.969 3.982 0.516 1 98.94 82 PRO B N 1
ATOM 2002 C CA . PRO B 1 82 ? 8.25 3.498 1.701 1 98.94 82 PRO B CA 1
ATOM 2003 C C . PRO B 1 82 ? 9.039 3.717 2.992 1 98.94 82 PRO B C 1
ATOM 2005 O O . PRO B 1 82 ? 10.25 3.5 3.025 1 98.94 82 PRO B O 1
ATOM 2008 N N . VAL B 1 83 ? 8.383 4.207 3.988 1 98.88 83 VAL B N 1
ATOM 2009 C CA . VAL B 1 83 ? 8.859 4.215 5.367 1 98.88 83 VAL B CA 1
ATOM 2010 C C . VAL B 1 83 ? 8.188 3.096 6.156 1 98.88 83 VAL B C 1
ATOM 2012 O O . VAL B 1 83 ? 6.961 2.963 6.137 1 98.88 83 VAL B O 1
ATOM 2015 N N . ARG B 1 84 ? 9.023 2.277 6.793 1 98.75 84 ARG B N 1
ATOM 2016 C CA . ARG B 1 84 ? 8.461 1.063 7.379 1 98.75 84 ARG B CA 1
ATOM 2017 C C . ARG B 1 84 ? 9.023 0.822 8.781 1 98.75 84 ARG B C 1
ATOM 2019 O O . ARG B 1 84 ? 9.938 1.523 9.219 1 98.75 84 ARG B O 1
ATOM 2026 N N . LYS B 1 85 ? 8.406 -0.106 9.453 1 97.56 85 LYS B N 1
ATOM 2027 C CA . LYS B 1 85 ? 8.906 -0.529 10.758 1 97.56 85 LYS B CA 1
ATOM 2028 C C . LYS B 1 85 ? 10.25 -1.239 10.633 1 97.56 85 LYS B C 1
ATOM 2030 O O . LYS B 1 85 ? 10.625 -1.67 9.539 1 97.56 85 LYS B O 1
ATOM 2035 N N . PRO B 1 86 ? 10.953 -1.314 11.781 1 97.62 86 PRO B N 1
ATOM 2036 C CA . PRO B 1 86 ? 12.273 -1.961 11.742 1 97.62 86 PRO B CA 1
ATOM 2037 C C . PRO B 1 86 ? 12.203 -3.391 11.203 1 97.62 86 PRO B C 1
ATOM 2039 O O . PRO B 1 86 ? 11.273 -4.129 11.523 1 97.62 86 PRO B O 1
ATOM 2042 N N . GLY B 1 87 ? 13.203 -3.672 10.367 1 95.69 87 GLY B N 1
ATOM 2043 C CA . GLY B 1 87 ? 13.344 -5.039 9.898 1 95.69 87 GLY B CA 1
ATOM 2044 C C . GLY B 1 87 ? 12.594 -5.305 8.609 1 95.69 87 GLY B C 1
ATOM 2045 O O . GLY B 1 87 ? 12.672 -6.406 8.055 1 95.69 87 GLY B O 1
ATOM 2046 N N . LYS B 1 88 ? 11.992 -4.273 8.023 1 97 88 LYS B N 1
ATOM 2047 C CA . LYS B 1 88 ? 11.156 -4.488 6.848 1 97 88 LYS B CA 1
ATOM 2048 C C . LYS B 1 88 ? 11.828 -3.949 5.59 1 97 88 LYS B C 1
ATOM 2050 O O . LYS B 1 88 ? 11.297 -4.082 4.488 1 97 88 LYS B O 1
ATOM 2055 N N . LEU B 1 89 ? 12.984 -3.357 5.723 1 98.31 89 LEU B N 1
ATOM 2056 C CA . LEU B 1 89 ? 13.75 -2.801 4.613 1 98.31 89 LEU B CA 1
ATOM 2057 C C . LEU B 1 89 ? 15.102 -3.484 4.496 1 98.31 89 LEU B C 1
ATOM 2059 O O . LEU B 1 89 ? 15.82 -3.633 5.488 1 98.31 89 LEU B O 1
ATOM 2063 N N . PRO B 1 90 ? 15.484 -3.848 3.293 1 97.69 90 PRO B N 1
ATOM 2064 C CA . PRO B 1 90 ? 16.609 -4.762 3.146 1 97.69 90 PRO B CA 1
ATOM 2065 C C . PRO B 1 90 ? 17.953 -4.031 3.01 1 97.69 90 PRO B C 1
ATOM 2067 O O . PRO B 1 90 ? 19.016 -4.641 3.178 1 97.69 90 PRO B O 1
ATOM 2070 N N . ARG B 1 91 ? 17.938 -2.797 2.576 1 98.38 91 ARG B N 1
ATOM 2071 C CA . ARG B 1 91 ? 19.172 -2.027 2.422 1 98.38 91 ARG B CA 1
ATOM 2072 C C . ARG B 1 91 ? 19.469 -1.226 3.682 1 98.38 91 ARG B C 1
ATOM 2074 O O . ARG B 1 91 ? 18.688 -1.221 4.629 1 98.38 91 ARG B O 1
ATOM 2081 N N . PRO B 1 92 ? 2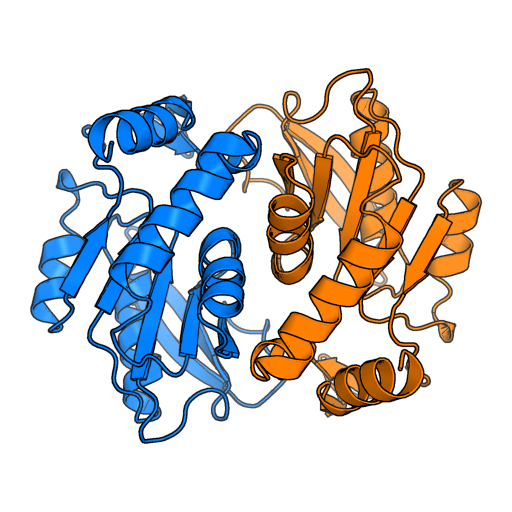0.656 -0.574 3.773 1 98.25 92 PRO B N 1
ATOM 2082 C CA . PRO B 1 92 ? 20.969 0.24 4.953 1 98.25 92 PRO B CA 1
ATOM 2083 C C . PRO B 1 92 ? 19.891 1.281 5.242 1 98.25 92 PRO B C 1
ATOM 2085 O O . PRO B 1 92 ? 19.359 1.904 4.316 1 98.25 92 PRO B O 1
ATOM 2088 N N . THR B 1 93 ? 19.594 1.426 6.586 1 98.69 93 THR B N 1
ATOM 2089 C CA . THR B 1 93 ? 18.5 2.32 6.98 1 98.69 93 THR B CA 1
ATOM 2090 C C . THR B 1 93 ? 18.969 3.256 8.094 1 98.69 93 THR B C 1
ATOM 2092 O O . THR B 1 93 ? 19.969 3.006 8.75 1 98.69 93 THR B O 1
ATOM 2095 N N . ILE B 1 94 ? 18.297 4.348 8.219 1 98.75 94 ILE B N 1
ATOM 2096 C CA . ILE B 1 94 ? 18.281 5.121 9.453 1 98.75 94 ILE B CA 1
ATOM 2097 C C . ILE B 1 94 ? 16.906 4.996 10.125 1 98.75 94 ILE B C 1
ATOM 2099 O O . ILE B 1 94 ? 15.922 4.641 9.469 1 98.75 94 ILE B O 1
ATOM 2103 N N . ALA B 1 95 ? 16.922 5.297 11.445 1 98.69 95 ALA B N 1
ATOM 2104 C CA . ALA B 1 95 ? 15.719 5.059 12.234 1 98.69 95 ALA B CA 1
ATOM 2105 C C . ALA B 1 95 ? 15.344 6.293 13.055 1 98.69 95 ALA B C 1
ATOM 2107 O O . ALA B 1 95 ? 16.203 7.113 13.375 1 98.69 95 ALA B O 1
ATOM 2108 N N . GLN B 1 96 ? 14.133 6.461 13.266 1 98.25 96 GLN B N 1
ATOM 2109 C CA . GLN B 1 96 ? 13.57 7.5 14.125 1 98.25 96 GLN B CA 1
ATOM 2110 C C . GLN B 1 96 ? 12.477 6.934 15.023 1 98.25 96 GLN B C 1
ATOM 2112 O O . GLN B 1 96 ? 11.484 6.379 14.539 1 98.25 96 GLN B O 1
ATOM 2117 N N . SER B 1 97 ? 12.664 7.094 16.328 1 96.56 97 SER B N 1
ATOM 2118 C CA . SER B 1 97 ? 11.641 6.676 17.281 1 96.56 97 SER B CA 1
ATOM 2119 C C . SER B 1 97 ? 10.711 7.832 17.641 1 96.56 97 SER B C 1
ATOM 2121 O O . SER B 1 97 ? 11.086 9 17.5 1 96.56 97 SER B O 1
ATOM 2123 N N . TYR B 1 98 ? 9.5 7.484 17.984 1 92.81 98 TYR B N 1
ATOM 2124 C CA . TYR B 1 98 ? 8.523 8.477 18.391 1 92.81 98 TYR B CA 1
ATOM 2125 C C . TYR B 1 98 ? 7.559 7.898 19.422 1 92.81 98 TYR B C 1
ATOM 2127 O O . TYR B 1 98 ? 7.379 6.68 19.5 1 92.81 98 TYR B O 1
ATOM 2135 N N . GLU B 1 99 ? 6.98 8.695 20.219 1 86.38 99 GLU B N 1
ATOM 2136 C CA . GLU B 1 99 ? 6.141 8.273 21.328 1 86.38 99 GLU B CA 1
ATOM 2137 C C . GLU B 1 99 ? 4.699 8.055 20.875 1 86.38 99 GLU B C 1
ATOM 2139 O O . GLU B 1 99 ? 4.172 8.828 20.078 1 86.38 99 GLU B O 1
ATOM 2144 N N . LEU B 1 100 ? 4.191 7.004 21.328 1 80.12 100 LEU B N 1
ATOM 2145 C CA . LEU B 1 100 ? 2.764 6.715 21.234 1 80.12 100 LEU B CA 1
ATOM 2146 C C . LEU B 1 100 ? 2.076 6.984 22.578 1 80.12 100 LEU B C 1
ATOM 2148 O O . LEU B 1 100 ? 2.721 7.418 23.531 1 80.12 100 LEU B O 1
ATOM 2152 N N . GLU B 1 101 ? 0.642 6.934 22.516 1 72 101 GLU B N 1
ATOM 2153 C CA . GLU B 1 101 ? -0.064 7.066 23.781 1 72 101 GLU B CA 1
ATOM 2154 C C . GLU B 1 101 ? 0.5 6.109 24.828 1 72 101 GLU B C 1
ATOM 2156 O O . GLU B 1 101 ? 0.677 6.484 25.984 1 72 101 GLU B O 1
ATOM 2161 N N . TYR B 1 102 ? 0.782 4.84 24.266 1 75.69 102 TYR B N 1
ATOM 2162 C CA . TYR B 1 102 ? 1.408 3.842 25.125 1 75.69 102 TYR B CA 1
ATOM 2163 C C . TYR B 1 102 ? 2.629 3.229 24.453 1 75.69 102 TYR B C 1
ATOM 2165 O O . TYR B 1 102 ? 2.498 2.498 23.469 1 75.69 102 TYR B O 1
ATOM 2173 N N . GLY B 1 103 ? 3.84 3.648 24.844 1 86.69 103 GLY B N 1
ATOM 2174 C CA . GLY B 1 103 ? 5.07 3.037 24.375 1 86.69 103 GLY B CA 1
ATOM 2175 C C . GLY B 1 103 ? 5.742 3.836 23.266 1 86.69 103 GLY B C 1
ATOM 2176 O O . GLY B 1 103 ? 5.523 5.043 23.141 1 86.69 103 GLY B O 1
ATOM 2177 N N . MET B 1 104 ? 6.738 3.195 22.609 1 91.88 104 MET B N 1
ATOM 2178 C CA . MET B 1 104 ? 7.508 3.805 21.531 1 91.88 104 MET B CA 1
ATOM 2179 C C . MET B 1 104 ? 7.41 2.971 20.266 1 91.88 104 MET B C 1
ATOM 2181 O O . MET B 1 104 ? 7.219 1.755 20.312 1 91.88 104 MET B O 1
ATOM 2185 N N . ASP B 1 105 ? 7.336 3.68 19.266 1 94.06 105 ASP B N 1
ATOM 2186 C CA . ASP B 1 105 ? 7.453 3.029 17.969 1 94.06 105 ASP B CA 1
ATOM 2187 C C . ASP B 1 105 ? 8.641 3.584 17.188 1 94.06 105 ASP B C 1
ATOM 2189 O O . ASP B 1 105 ? 9.188 4.633 17.531 1 94.06 105 ASP B O 1
ATOM 2193 N N . THR B 1 106 ? 9.117 2.795 16.234 1 98 106 THR B N 1
ATOM 2194 C CA . THR B 1 106 ? 10.266 3.189 15.43 1 98 106 THR B CA 1
ATOM 2195 C C . THR B 1 106 ? 9.969 3.008 13.945 1 98 106 THR B C 1
ATOM 2197 O O . THR B 1 106 ? 9.344 2.023 13.547 1 98 106 THR B O 1
ATOM 2200 N N . LEU B 1 107 ? 10.391 3.998 13.18 1 98.62 107 LEU B N 1
ATOM 2201 C CA . LEU B 1 107 ? 10.297 3.93 11.727 1 98.62 107 LEU B CA 1
ATOM 2202 C C . LEU B 1 107 ? 11.688 3.947 11.094 1 98.62 107 LEU B C 1
AT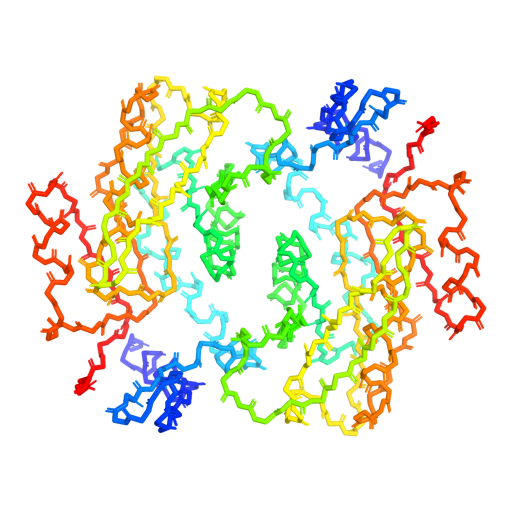OM 2204 O O . LEU B 1 107 ? 12.625 4.5 11.664 1 98.62 107 LEU B O 1
ATOM 2208 N N . GLU B 1 108 ? 11.758 3.314 9.938 1 98.88 108 GLU B N 1
ATOM 2209 C CA . GLU B 1 108 ? 13.008 3.271 9.188 1 98.88 108 GLU B CA 1
ATOM 2210 C C . GLU B 1 108 ? 12.797 3.68 7.73 1 98.88 108 GLU B C 1
ATOM 2212 O O . GLU B 1 108 ? 11.703 3.506 7.184 1 98.88 108 GLU B O 1
ATOM 2217 N N . ILE B 1 109 ? 13.859 4.203 7.148 1 98.88 109 ILE B N 1
ATOM 2218 C CA . ILE B 1 109 ? 13.914 4.535 5.73 1 98.88 109 ILE B CA 1
ATOM 2219 C C . ILE B 1 109 ? 15.281 4.16 5.164 1 98.88 109 ILE B C 1
ATOM 2221 O O . ILE B 1 109 ? 16.297 4.203 5.875 1 98.88 109 ILE B O 1
ATOM 2225 N N . HIS B 1 110 ? 15.32 3.691 3.916 1 98.88 110 HIS B N 1
ATOM 2226 C CA . HIS B 1 110 ? 16.609 3.404 3.287 1 98.88 110 HIS B CA 1
ATOM 2227 C C . HIS B 1 110 ? 17.469 4.66 3.189 1 98.88 110 HIS B C 1
ATOM 2229 O O . HIS B 1 110 ? 16.984 5.723 2.795 1 98.88 110 HIS B O 1
ATOM 2235 N N . THR B 1 111 ? 18.766 4.539 3.422 1 98.69 111 THR B N 1
ATOM 2236 C CA . THR B 1 111 ? 19.656 5.691 3.439 1 98.69 111 THR B CA 1
ATOM 2237 C C . THR B 1 111 ? 19.828 6.258 2.033 1 98.69 111 THR B C 1
ATOM 2239 O O . THR B 1 111 ? 20.172 7.43 1.87 1 98.69 111 THR B O 1
ATOM 2242 N N . ASP B 1 112 ? 19.562 5.422 1.029 1 98.38 112 ASP B N 1
ATOM 2243 C CA . ASP B 1 112 ? 19.781 5.863 -0.344 1 98.38 112 ASP B CA 1
ATOM 2244 C C . ASP B 1 112 ? 18.469 6.23 -1.029 1 98.38 112 ASP B C 1
ATOM 2246 O O . ASP B 1 112 ? 18.438 6.465 -2.24 1 98.38 112 ASP B O 1
ATOM 2250 N N . ALA B 1 113 ? 17.391 6.301 -0.263 1 98 113 ALA B N 1
ATOM 2251 C CA . ALA B 1 113 ? 16.078 6.531 -0.863 1 98 113 ALA B CA 1
ATOM 2252 C C . ALA B 1 113 ? 15.844 8.016 -1.125 1 98 113 ALA B C 1
ATOM 2254 O O . ALA B 1 113 ? 15.047 8.383 -1.986 1 98 113 ALA B O 1
ATOM 2255 N N . ILE B 1 114 ? 16.469 8.859 -0.334 1 98.38 114 ILE B N 1
ATOM 2256 C CA . ILE B 1 114 ? 16.391 10.312 -0.434 1 98.38 114 ILE B CA 1
ATOM 2257 C C . ILE B 1 114 ? 17.781 10.891 -0.597 1 98.38 114 ILE B C 1
ATOM 2259 O O . ILE B 1 114 ? 18.719 10.469 0.085 1 98.38 114 ILE B O 1
ATOM 2263 N N . VAL B 1 115 ? 17.875 11.766 -1.525 1 97 115 VAL B N 1
ATOM 2264 C CA . VAL B 1 115 ? 19.141 12.453 -1.7 1 97 115 VAL B CA 1
ATOM 2265 C C . VAL B 1 115 ?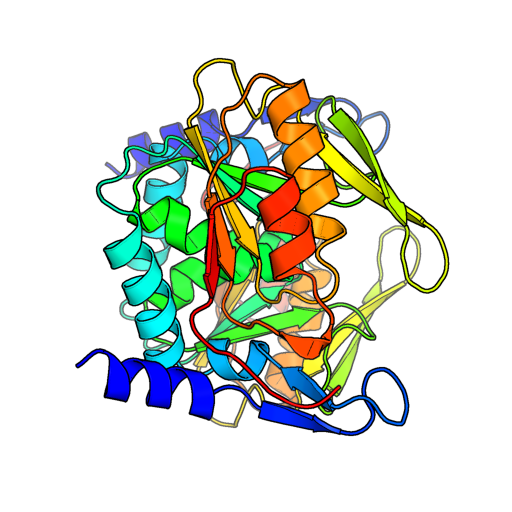 18.938 13.961 -1.583 1 97 115 VAL B C 1
ATOM 2267 O O . VAL B 1 115 ? 17.812 14.453 -1.668 1 97 115 VAL B O 1
ATOM 2270 N N . GLU B 1 116 ? 20.031 14.594 -1.402 1 97.12 116 GLU B N 1
ATOM 2271 C CA . GLU B 1 116 ? 19.969 16.047 -1.316 1 97.12 116 GLU B CA 1
ATOM 2272 C C . GLU B 1 116 ? 19.297 16.641 -2.551 1 97.12 116 GLU B C 1
ATOM 2274 O O . GLU B 1 116 ? 19.594 16.25 -3.678 1 97.12 116 GLU B O 1
ATOM 2279 N N . GLY B 1 117 ? 18.359 17.547 -2.324 1 94.88 117 GLY B N 1
ATOM 2280 C CA . GLY B 1 117 ? 17.672 18.188 -3.428 1 94.88 117 GLY B CA 1
ATOM 2281 C C . GLY B 1 117 ? 16.297 17.594 -3.707 1 94.88 117 GLY B C 1
ATOM 2282 O O . GLY B 1 117 ? 15.477 18.203 -4.387 1 94.88 117 GLY B O 1
ATOM 2283 N N . ASP B 1 118 ? 16.078 16.438 -3.203 1 98.5 118 ASP B N 1
ATOM 2284 C CA . ASP B 1 118 ? 14.758 15.852 -3.365 1 98.5 118 ASP B CA 1
ATOM 2285 C C . ASP B 1 118 ? 13.688 16.734 -2.715 1 98.5 118 ASP B C 1
ATOM 2287 O O . ASP B 1 118 ? 13.844 17.156 -1.571 1 98.5 118 ASP B O 1
ATOM 2291 N N . LYS B 1 119 ? 12.711 17.062 -3.438 1 98.88 119 LYS B N 1
ATOM 2292 C CA . LYS B 1 119 ? 11.492 17.656 -2.91 1 98.88 119 LYS B CA 1
ATOM 2293 C C . LYS B 1 119 ? 10.43 16.594 -2.635 1 98.88 119 LYS B C 1
ATOM 2295 O O . LYS B 1 119 ? 9.867 16.016 -3.566 1 98.88 119 LYS B O 1
ATOM 2300 N N . VAL B 1 120 ? 10.078 16.469 -1.328 1 98.88 120 VAL B N 1
ATOM 2301 C CA . VAL B 1 120 ? 9.375 15.266 -0.92 1 98.88 120 VAL B CA 1
ATOM 2302 C C . VAL B 1 120 ? 7.973 15.625 -0.434 1 98.88 120 VAL B C 1
ATOM 2304 O O . VAL B 1 120 ? 7.797 16.562 0.335 1 98.88 120 VAL B O 1
ATOM 2307 N N . LEU B 1 121 ? 6.996 14.93 -0.948 1 98.94 121 LEU B N 1
ATOM 2308 C CA . LEU B 1 121 ? 5.637 14.945 -0.416 1 98.94 121 LEU B CA 1
ATOM 2309 C C . LEU B 1 121 ? 5.379 13.719 0.458 1 98.94 121 LEU B C 1
ATOM 2311 O O . LEU B 1 121 ? 5.613 12.586 0.031 1 98.94 121 LEU B O 1
ATOM 2315 N N . VAL B 1 122 ? 4.906 13.922 1.711 1 98.94 122 VAL B N 1
ATOM 2316 C CA . VAL B 1 122 ? 4.559 12.82 2.594 1 98.94 122 VAL B CA 1
ATOM 2317 C C . VAL B 1 122 ? 3.051 12.578 2.562 1 98.94 122 VAL B C 1
ATOM 2319 O O . VAL B 1 122 ? 2.266 13.531 2.641 1 98.94 122 VAL B O 1
ATOM 2322 N N . VAL B 1 123 ? 2.678 11.297 2.459 1 98.88 123 VAL B N 1
ATOM 2323 C CA . VAL B 1 123 ? 1.263 10.953 2.352 1 98.88 123 VAL B CA 1
ATOM 2324 C C . VAL B 1 123 ? 0.921 9.859 3.355 1 98.88 123 VAL B C 1
ATOM 2326 O O . VAL B 1 123 ? 1.671 8.891 3.506 1 98.88 123 VAL B O 1
ATOM 2329 N N . ASP B 1 124 ? -0.122 9.992 4.059 1 98.44 124 ASP B N 1
ATOM 2330 C CA . ASP B 1 124 ? -0.691 8.969 4.938 1 98.44 124 ASP B CA 1
ATOM 2331 C C . ASP B 1 124 ? -2.217 8.969 4.859 1 98.44 124 ASP B C 1
ATOM 2333 O O . ASP B 1 124 ? -2.814 9.875 4.273 1 98.44 124 ASP B O 1
ATOM 2337 N N . ASP B 1 125 ? -2.84 7.934 5.438 1 98.25 125 ASP B N 1
ATOM 2338 C CA . ASP B 1 125 ? -4.289 7.82 5.309 1 98.25 125 ASP B CA 1
ATOM 2339 C C . ASP B 1 125 ? -5.004 8.711 6.32 1 98.25 125 ASP B C 1
ATOM 2341 O O . ASP B 1 125 ? -6.027 9.32 6.004 1 98.25 125 ASP B O 1
ATOM 2345 N N . LEU B 1 126 ? -4.418 8.766 7.559 1 97.38 126 LEU B N 1
ATOM 2346 C CA . LEU B 1 126 ? -5.152 9.406 8.648 1 97.38 126 LEU B CA 1
ATOM 2347 C C . LEU B 1 126 ? -4.203 10.148 9.586 1 97.38 126 LEU B C 1
ATOM 2349 O O . LEU B 1 126 ? -3.156 9.617 9.961 1 97.38 126 LEU B O 1
ATOM 2353 N N . LEU B 1 127 ? -4.562 11.398 9.906 1 96.75 127 LEU B N 1
ATOM 2354 C CA . LEU B 1 127 ? -3.824 12.219 10.867 1 96.75 127 LEU B CA 1
ATOM 2355 C C . LEU B 1 127 ? -4.535 12.25 12.211 1 96.75 127 LEU B C 1
ATOM 2357 O O . LEU B 1 127 ? -5.656 12.75 12.32 1 96.75 127 LEU B O 1
ATOM 2361 N N . ALA B 1 128 ? -3.895 11.688 13.141 1 93.56 128 ALA B N 1
ATOM 2362 C CA . ALA B 1 128 ? -4.352 11.797 14.523 1 93.56 128 ALA B CA 1
ATOM 2363 C C . ALA B 1 128 ? -3.406 12.664 15.352 1 93.56 128 ALA B C 1
ATOM 2365 O O . ALA B 1 128 ? -3.531 13.891 15.367 1 93.56 128 ALA B O 1
ATOM 2366 N N . THR B 1 129 ? -2.4 12.07 15.977 1 92.94 129 THR B N 1
ATOM 2367 C CA . THR B 1 129 ? -1.491 12.836 16.812 1 92.94 129 THR B CA 1
ATOM 2368 C C . THR B 1 129 ? -0.373 13.461 15.984 1 92.94 129 THR B C 1
ATOM 2370 O O . THR B 1 129 ? 0.284 14.406 16.422 1 92.94 129 THR B O 1
ATOM 2373 N N . GLY B 1 130 ? -0.096 12.828 14.867 1 95.44 130 GLY B N 1
ATOM 2374 C CA . GLY B 1 130 ? 0.934 13.352 13.977 1 95.44 130 GLY B CA 1
ATOM 2375 C C . GLY B 1 130 ? 2.303 12.75 14.242 1 95.44 130 GLY B C 1
ATOM 2376 O O . GLY B 1 130 ? 3.27 13.07 13.547 1 95.44 130 GLY B O 1
ATOM 2377 N N . GLY B 1 131 ? 2.422 11.82 15.195 1 95.25 131 GLY B N 1
ATOM 2378 C CA . GLY B 1 131 ? 3.695 11.234 15.57 1 95.25 131 GLY B CA 1
ATOM 2379 C C . GLY B 1 131 ? 4.391 10.523 14.422 1 95.25 131 GLY B C 1
ATOM 2380 O O . GLY B 1 131 ? 5.598 10.688 14.234 1 95.25 131 GLY B O 1
ATOM 2381 N N . THR B 1 132 ? 3.615 9.766 13.656 1 96.19 132 THR B N 1
ATOM 2382 C CA . THR B 1 132 ? 4.168 9.023 12.531 1 96.19 132 THR B CA 1
ATOM 2383 C C . THR B 1 132 ? 4.781 9.969 11.5 1 96.19 132 THR B C 1
ATOM 2385 O O . THR B 1 132 ? 5.918 9.766 11.07 1 96.19 132 THR B O 1
ATOM 2388 N N . ILE B 1 133 ? 4.109 11.016 11.172 1 97.88 133 ILE B N 1
ATOM 2389 C CA . ILE B 1 133 ? 4.555 11.945 10.133 1 97.88 133 ILE B CA 1
ATOM 2390 C C . ILE B 1 133 ? 5.719 12.781 10.656 1 97.88 133 ILE B C 1
ATOM 2392 O O . ILE B 1 133 ? 6.637 13.117 9.906 1 97.88 133 ILE B O 1
ATOM 2396 N N . GLU B 1 134 ? 5.656 13.117 11.922 1 98 134 GLU B N 1
ATOM 2397 C CA . GLU B 1 134 ? 6.801 13.812 12.492 1 98 134 GLU B CA 1
ATOM 2398 C C . GLU B 1 134 ? 8.078 12.984 12.375 1 98 134 GLU B C 1
ATOM 2400 O O . GLU B 1 134 ? 9.109 13.484 11.945 1 98 134 GLU B O 1
ATOM 2405 N N . ALA B 1 135 ? 8.008 11.719 12.789 1 98.31 135 ALA B N 1
ATOM 2406 C CA . ALA B 1 135 ? 9.156 10.82 12.688 1 98.31 135 ALA B CA 1
ATOM 2407 C C . ALA B 1 135 ? 9.625 10.688 11.242 1 98.31 135 ALA B C 1
ATOM 2409 O O . ALA B 1 135 ? 10.82 10.727 10.961 1 98.31 135 ALA B O 1
ATOM 2410 N N . THR B 1 136 ? 8.695 10.57 10.352 1 98.69 136 THR B N 1
ATOM 2411 C CA . THR B 1 136 ? 9 10.438 8.93 1 98.69 136 THR B CA 1
ATOM 2412 C C . THR B 1 136 ? 9.688 11.695 8.406 1 98.69 136 THR B C 1
ATOM 2414 O O . THR B 1 136 ? 10.68 11.609 7.68 1 98.69 136 THR B O 1
ATOM 2417 N N . THR B 1 137 ? 9.18 12.836 8.766 1 98.62 137 THR B N 1
ATOM 2418 C CA . THR B 1 137 ? 9.742 14.117 8.367 1 98.62 137 THR B CA 1
ATOM 2419 C C . THR B 1 137 ? 11.195 14.234 8.828 1 98.62 137 THR B C 1
ATOM 2421 O O . THR B 1 137 ? 12.07 14.625 8.055 1 98.62 137 THR B O 1
ATOM 2424 N N . LYS B 1 138 ? 11.422 13.836 10.047 1 98.44 138 LYS B N 1
ATOM 2425 C CA . LYS B 1 138 ? 12.781 13.891 10.594 1 98.44 138 LYS B CA 1
ATOM 2426 C C . LYS B 1 138 ? 13.719 12.969 9.82 1 98.44 138 LYS B C 1
ATOM 2428 O O . LYS B 1 138 ? 14.859 13.336 9.539 1 98.44 138 LYS B O 1
ATOM 2433 N N . LEU B 1 139 ? 13.273 11.781 9.508 1 98.81 139 LEU B N 1
ATOM 2434 C CA . LEU B 1 139 ? 14.062 10.844 8.727 1 98.81 139 LEU B CA 1
ATOM 2435 C C . LEU B 1 139 ? 14.461 11.445 7.383 1 98.81 139 LEU B C 1
ATOM 2437 O O . LEU B 1 139 ? 15.625 11.398 6.992 1 98.81 139 LEU B O 1
ATOM 2441 N N . ILE B 1 140 ? 13.484 12.047 6.672 1 98.81 140 ILE B N 1
ATOM 2442 C CA . ILE B 1 140 ? 13.703 12.609 5.344 1 98.81 140 ILE B CA 1
ATOM 2443 C C . ILE B 1 140 ? 14.703 13.758 5.426 1 98.81 140 ILE B C 1
ATOM 2445 O O . ILE B 1 140 ? 15.641 13.836 4.625 1 98.81 140 ILE B O 1
ATOM 2449 N N . ARG B 1 141 ? 14.555 14.578 6.395 1 98.62 141 ARG B N 1
ATOM 2450 C CA . ARG B 1 141 ? 15.422 15.742 6.539 1 98.62 141 ARG B CA 1
ATOM 2451 C C . ARG B 1 141 ? 16.828 15.328 6.949 1 98.62 141 ARG B C 1
ATOM 2453 O O . ARG B 1 141 ? 17.812 15.945 6.531 1 98.62 141 ARG B O 1
ATOM 2460 N N . GLN B 1 142 ? 16.922 14.297 7.727 1 98.38 142 GLN B N 1
ATOM 2461 C CA . GLN B 1 142 ? 18.234 13.758 8.086 1 98.38 142 GLN B CA 1
ATOM 2462 C C . GLN B 1 142 ? 19 13.312 6.844 1 98.38 142 GLN B C 1
ATOM 2464 O O . GLN B 1 142 ? 20.234 13.383 6.816 1 98.38 142 GLN B O 1
ATOM 2469 N N . LEU B 1 143 ? 18.297 12.914 5.832 1 98.5 143 LEU B N 1
ATOM 2470 C CA . LEU B 1 143 ? 18.938 12.445 4.605 1 98.5 143 LEU B CA 1
ATOM 2471 C C . LEU B 1 143 ? 19.156 13.594 3.633 1 98.5 143 LEU B C 1
ATOM 2473 O O . LEU B 1 143 ? 19.688 13.398 2.541 1 98.5 143 LEU B O 1
ATOM 2477 N N . GLY B 1 144 ? 18.625 14.781 3.975 1 98.31 144 GLY B N 1
ATOM 2478 C CA . GLY B 1 144 ? 18.891 15.969 3.172 1 98.31 144 GLY B CA 1
ATOM 2479 C C . GLY B 1 144 ? 17.719 16.344 2.277 1 98.31 144 GLY B C 1
ATOM 2480 O O . GLY B 1 144 ? 17.828 17.281 1.479 1 98.31 144 GLY B O 1
ATOM 2481 N N . GLY B 1 145 ? 16.625 15.648 2.393 1 98.62 145 GLY B N 1
ATOM 2482 C CA . GLY B 1 145 ? 15.445 15.969 1.594 1 98.62 145 GLY B CA 1
ATOM 2483 C C . GLY B 1 145 ? 14.703 17.203 2.092 1 98.62 145 GLY B C 1
ATOM 2484 O O . GLY B 1 145 ? 14.703 17.484 3.291 1 98.62 145 GLY B O 1
ATOM 2485 N N . GLU B 1 146 ? 14.07 17.828 1.141 1 98.56 146 GLU B N 1
ATOM 2486 C CA . GLU B 1 146 ? 13.164 18.922 1.472 1 98.56 146 GLU B CA 1
ATOM 2487 C C . GLU B 1 146 ? 11.727 18.422 1.623 1 98.56 146 GLU B C 1
ATOM 2489 O O . GLU B 1 146 ? 11.164 17.844 0.692 1 98.56 146 GLU B O 1
ATOM 2494 N N . VAL B 1 147 ? 11.219 18.609 2.729 1 98.31 147 VAL B N 1
ATOM 2495 C CA . VAL B 1 147 ? 9.844 18.203 2.971 1 98.31 147 VAL B CA 1
ATOM 2496 C C . VAL B 1 147 ? 9.07 19.328 3.637 1 98.31 147 VAL B C 1
ATOM 2498 O O . VAL B 1 147 ? 9.391 19.734 4.754 1 98.31 147 VAL B O 1
ATOM 2501 N N . GLU B 1 148 ? 8.039 19.766 2.945 1 98.44 148 GLU B N 1
ATOM 2502 C CA . GLU B 1 148 ? 7.246 20.891 3.43 1 98.44 148 GLU B CA 1
ATOM 2503 C C . GLU B 1 148 ? 5.75 20.594 3.338 1 98.44 148 GLU B C 1
ATOM 2505 O O . GLU B 1 148 ? 4.926 21.391 3.781 1 98.44 148 GLU B O 1
ATOM 2510 N N . HIS B 1 149 ? 5.375 19.5 2.715 1 98.88 149 HIS B N 1
ATOM 2511 C CA . HIS B 1 149 ? 3.967 19.172 2.533 1 98.88 149 HIS B CA 1
ATOM 2512 C C . HIS B 1 149 ? 3.668 17.766 3.025 1 98.88 149 HIS B C 1
ATOM 2514 O O . HIS B 1 149 ? 4.457 16.844 2.805 1 98.88 149 HIS B O 1
ATOM 2520 N N . ALA B 1 150 ? 2.562 17.625 3.695 1 98.88 150 ALA B N 1
ATOM 2521 C CA . ALA B 1 150 ? 1.983 16.344 4.094 1 98.88 150 ALA B CA 1
ATOM 2522 C C . ALA B 1 150 ? 0.496 16.281 3.756 1 98.88 150 ALA B C 1
ATOM 2524 O O . ALA B 1 150 ? -0.238 17.25 3.988 1 98.88 150 ALA B O 1
ATOM 2525 N N . ALA B 1 151 ? 0.107 15.234 3.18 1 98.81 151 ALA B N 1
ATOM 2526 C CA . ALA B 1 151 ? -1.282 15.078 2.758 1 98.81 151 ALA B CA 1
ATOM 2527 C C . ALA B 1 151 ? -1.923 13.859 3.426 1 98.81 151 ALA B C 1
ATOM 2529 O O . ALA B 1 151 ? -1.264 12.844 3.635 1 98.81 151 ALA B O 1
ATOM 2530 N N . PHE B 1 152 ? -3.203 13.977 3.682 1 98.56 152 PHE B N 1
ATOM 2531 C CA . PHE B 1 152 ? -3.996 12.938 4.324 1 98.56 152 PHE B CA 1
ATOM 2532 C C . PHE B 1 152 ? -5.367 12.82 3.672 1 98.56 152 PHE B C 1
ATOM 2534 O O . PHE B 1 152 ? -5.867 13.789 3.09 1 98.56 152 PHE B O 1
ATOM 2541 N N . VAL B 1 153 ? -5.926 11.609 3.809 1 98.5 153 VAL B N 1
ATOM 2542 C CA . VAL B 1 153 ? -7.32 11.445 3.414 1 98.5 153 VAL B CA 1
ATOM 2543 C C . VAL B 1 153 ? -8.234 11.922 4.539 1 98.5 153 VAL B C 1
ATOM 2545 O O . VAL B 1 153 ? -9.18 12.68 4.301 1 98.5 153 VAL B O 1
ATOM 2548 N N . ILE B 1 154 ? -7.852 11.523 5.77 1 98 154 ILE B N 1
ATOM 2549 C CA . ILE B 1 154 ? -8.695 11.805 6.926 1 98 154 ILE B CA 1
ATOM 2550 C C . ILE B 1 154 ? -7.898 12.609 7.957 1 98 154 ILE B C 1
ATOM 2552 O O . ILE B 1 154 ? -6.75 12.281 8.258 1 98 154 ILE B O 1
ATOM 2556 N N . ASN B 1 155 ? -8.484 13.602 8.469 1 97.12 155 ASN B N 1
ATOM 2557 C CA . ASN B 1 155 ? -7.973 14.344 9.617 1 97.12 155 ASN B CA 1
ATOM 2558 C C . ASN B 1 155 ? -8.93 14.289 10.797 1 97.12 155 ASN B C 1
ATOM 2560 O O . ASN B 1 155 ? -10.148 14.359 10.625 1 97.12 155 ASN B O 1
ATOM 2564 N N . LEU B 1 156 ? -8.383 14.031 11.969 1 95.69 156 LEU B N 1
ATOM 2565 C CA . LEU B 1 156 ? -9.102 14.148 13.242 1 95.69 156 LEU B CA 1
ATOM 2566 C C . LEU B 1 156 ? -8.633 15.375 14.016 1 95.69 156 LEU B C 1
ATOM 2568 O O . LEU B 1 156 ? -7.809 15.266 14.93 1 95.69 156 LEU B O 1
ATOM 2572 N N . PRO B 1 157 ? -9.227 16.484 13.789 1 94.44 157 PRO B N 1
ATOM 2573 C CA . PRO B 1 157 ? -8.695 17.766 14.281 1 94.44 157 PRO B CA 1
ATOM 2574 C C . PRO B 1 157 ? -8.617 17.828 15.805 1 94.44 157 PRO B C 1
ATOM 2576 O O . PRO B 1 157 ? -7.715 18.453 16.359 1 94.44 157 PRO B O 1
ATOM 2579 N N . GLU B 1 158 ? -9.445 17.172 16.5 1 92.88 158 GLU B N 1
ATOM 2580 C CA . GLU B 1 158 ? -9.531 17.25 17.953 1 92.88 158 GLU B CA 1
ATOM 2581 C C . GLU B 1 158 ? -8.305 16.625 18.609 1 92.88 158 GLU B C 1
ATOM 2583 O O . GLU B 1 158 ? -8.016 16.891 19.781 1 92.88 158 GLU B O 1
ATOM 2588 N N . ILE B 1 159 ? -7.609 15.852 17.891 1 91.94 159 ILE B N 1
ATOM 2589 C CA . ILE B 1 159 ? -6.445 15.18 18.453 1 91.94 159 ILE B CA 1
ATOM 2590 C C . ILE B 1 159 ? -5.234 16.109 18.391 1 91.94 159 ILE B C 1
ATOM 2592 O O . ILE B 1 159 ? -4.312 15.984 19.203 1 91.94 159 ILE B O 1
ATOM 2596 N N . GLY B 1 160 ? -5.211 17.016 17.344 1 92.75 160 GLY B N 1
ATOM 2597 C CA . GLY B 1 160 ? -4.242 18.109 17.359 1 92.75 160 GLY B CA 1
ATOM 2598 C C . GLY B 1 160 ? -3.008 17.812 16.531 1 92.75 160 GLY B C 1
ATOM 2599 O O . GLY B 1 160 ? -2 18.516 16.625 1 92.75 160 GLY B O 1
ATOM 2600 N N . GLY B 1 161 ? -3.055 16.781 15.719 1 94.88 161 GLY B N 1
ATOM 2601 C CA . GLY B 1 161 ? -1.901 16.422 14.914 1 94.88 161 GLY B CA 1
ATOM 2602 C C . GLY B 1 161 ? -1.523 17.484 13.898 1 94.88 161 GLY B C 1
ATOM 2603 O O . GLY B 1 161 ? -0.345 17.656 13.578 1 94.88 161 GLY B O 1
ATOM 2604 N N . ASP B 1 162 ? -2.459 18.172 13.359 1 96.19 162 ASP B N 1
ATOM 2605 C CA . ASP B 1 162 ? -2.207 19.203 12.367 1 96.19 162 ASP B CA 1
ATOM 2606 C C . ASP B 1 162 ? -1.361 20.344 12.945 1 96.19 162 ASP B C 1
ATOM 2608 O O . ASP B 1 162 ? -0.407 20.797 12.312 1 96.19 162 ASP B O 1
ATOM 2612 N N . LYS B 1 163 ? -1.639 20.766 14.156 1 96.31 163 LYS B N 1
ATOM 2613 C CA . LYS B 1 163 ? -0.868 21.828 14.812 1 96.31 163 LYS B CA 1
ATOM 2614 C C . LYS B 1 163 ? 0.567 21.375 15.07 1 96.31 163 LYS B C 1
ATOM 2616 O O . LYS B 1 163 ? 1.512 22.141 14.852 1 96.31 163 LYS B O 1
ATOM 2621 N N . ARG B 1 164 ? 0.648 20.141 15.523 1 95.69 164 ARG B N 1
ATOM 2622 C CA . ARG B 1 164 ? 1.967 19.562 15.766 1 95.69 164 ARG B CA 1
ATOM 2623 C C . ARG B 1 164 ? 2.826 19.609 14.508 1 95.69 164 ARG B C 1
ATOM 2625 O O . ARG B 1 164 ? 3.992 20.016 14.562 1 95.69 164 ARG B O 1
ATOM 2632 N N . LEU B 1 165 ? 2.23 19.25 13.391 1 98 165 LEU B N 1
ATOM 2633 C CA . LEU B 1 165 ? 2.971 19.172 12.133 1 98 165 LEU B CA 1
ATOM 2634 C C . LEU B 1 165 ? 3.248 20.562 11.578 1 98 165 LEU B C 1
ATOM 2636 O O . LEU B 1 165 ? 4.293 20.797 10.969 1 98 165 LEU B O 1
ATOM 2640 N N . GLU B 1 166 ? 2.391 21.453 11.805 1 97.81 166 GLU B N 1
ATOM 2641 C CA . GLU B 1 166 ? 2.604 22.844 11.375 1 97.81 166 GLU B CA 1
ATOM 2642 C C . GLU B 1 166 ? 3.793 23.469 12.094 1 97.81 166 GLU B C 1
ATOM 2644 O O . GLU B 1 166 ? 4.543 24.25 11.5 1 97.81 166 GLU B O 1
ATOM 2649 N N . VAL B 1 167 ? 3.975 23.125 13.312 1 97.19 167 VAL B N 1
ATOM 2650 C CA . VAL B 1 167 ? 5.105 23.625 14.094 1 97.19 167 VAL B CA 1
ATOM 2651 C C . VAL B 1 167 ? 6.41 23.141 13.469 1 97.19 167 VAL B C 1
ATOM 2653 O O . VAL B 1 167 ? 7.426 23.844 13.523 1 97.19 167 VAL B O 1
ATOM 2656 N N . LEU B 1 168 ? 6.301 22.016 12.805 1 96.69 168 LEU B N 1
ATOM 2657 C CA . LEU B 1 168 ? 7.473 21.453 12.141 1 96.69 168 LEU B CA 1
ATOM 2658 C C . LEU B 1 168 ? 7.703 22.125 10.789 1 96.69 168 LEU B C 1
ATOM 2660 O O . LEU B 1 168 ? 8.617 21.734 10.055 1 96.69 168 LEU B O 1
ATOM 2664 N N . GLY B 1 169 ? 6.844 23.062 10.438 1 98 169 GLY B N 1
ATOM 2665 C CA . GLY B 1 169 ? 6.992 23.75 9.172 1 98 169 GLY B CA 1
ATOM 2666 C C . GLY B 1 169 ? 6.305 23.047 8.016 1 98 169 GLY B C 1
ATOM 2667 O O . GLY B 1 169 ? 6.648 23.266 6.855 1 98 169 GLY B O 1
ATOM 2668 N N . LEU B 1 170 ? 5.391 22.172 8.328 1 98.62 170 LEU B N 1
ATOM 2669 C CA . LEU B 1 170 ? 4.703 21.438 7.266 1 98.62 170 LEU B CA 1
ATOM 2670 C C . LEU B 1 170 ? 3.393 22.125 6.898 1 98.62 170 LEU B C 1
ATOM 2672 O O . LEU B 1 170 ? 2.662 22.594 7.777 1 98.62 170 LEU B O 1
ATOM 2676 N N . ASN B 1 171 ? 3.141 22.219 5.609 1 98.69 171 ASN B N 1
ATOM 2677 C CA . ASN B 1 171 ? 1.798 22.469 5.094 1 98.69 171 ASN B CA 1
ATOM 2678 C C . ASN B 1 171 ? 0.958 21.203 5.082 1 98.69 171 ASN B C 1
ATOM 2680 O O . ASN B 1 171 ? 1.214 20.297 4.293 1 98.69 171 ASN B O 1
ATOM 2684 N N . VAL B 1 172 ? -0.068 21.234 5.887 1 98.5 172 VAL B N 1
ATOM 2685 C CA . VAL B 1 172 ? -0.874 20.031 6.055 1 98.5 172 VAL B CA 1
ATOM 2686 C C . VAL B 1 172 ? -2.168 20.156 5.258 1 98.5 172 VAL B C 1
ATOM 2688 O O . VAL B 1 172 ? -2.855 21.188 5.336 1 98.5 172 VAL B O 1
ATOM 2691 N N . TYR B 1 173 ? -2.453 19.141 4.457 1 98.5 173 TYR B N 1
ATOM 2692 C CA . TYR B 1 173 ? -3.705 19.062 3.709 1 98.5 173 TYR B CA 1
ATOM 2693 C C . TYR B 1 173 ? -4.434 17.75 3.986 1 98.5 173 TYR B C 1
ATOM 2695 O O . TYR B 1 173 ? -3.809 16.688 4.043 1 98.5 173 TYR B O 1
ATOM 2703 N N . SER B 1 174 ? -5.707 17.797 4.234 1 98 174 SER B N 1
ATOM 2704 C CA . SER B 1 174 ? -6.566 16.625 4.371 1 98 174 SER B CA 1
ATOM 2705 C C . SER B 1 174 ? -7.836 16.781 3.537 1 98 174 SER B C 1
ATOM 2707 O O . SER B 1 174 ? -8.391 17.875 3.424 1 98 174 SER B O 1
ATOM 2709 N N . ILE B 1 175 ? -8.305 15.734 3.008 1 97.88 175 ILE B N 1
ATOM 2710 C CA . ILE B 1 175 ? -9.469 15.75 2.137 1 97.88 175 ILE B CA 1
ATOM 2711 C C . ILE B 1 175 ? -10.742 15.828 2.979 1 97.88 175 ILE B C 1
ATOM 2713 O O . ILE B 1 175 ? -11.648 16.609 2.676 1 97.88 175 ILE B O 1
ATOM 2717 N N . CYS B 1 176 ? -10.742 14.969 4.09 1 96.19 176 CYS B N 1
ATOM 2718 C CA . CYS B 1 176 ? -11.914 14.891 4.949 1 96.19 176 CYS B CA 1
ATOM 2719 C C . CYS B 1 176 ? -11.547 15.164 6.402 1 96.19 176 CYS B C 1
ATOM 2721 O O . CYS B 1 176 ? -10.531 14.656 6.895 1 96.19 176 CYS B O 1
ATOM 2723 N N . ASP B 1 177 ? -12.406 15.945 7.016 1 95.5 177 ASP B N 1
ATOM 2724 C CA . ASP B 1 177 ? -12.328 16.094 8.469 1 95.5 177 ASP B CA 1
ATOM 2725 C C . ASP B 1 177 ? -13.453 15.32 9.156 1 95.5 177 ASP B C 1
ATOM 2727 O O . ASP B 1 177 ? -14.609 15.375 8.719 1 95.5 177 ASP B O 1
ATOM 2731 N N . PHE B 1 178 ? -13.094 14.531 10.086 1 94.38 178 PHE B N 1
ATOM 2732 C CA . PHE B 1 178 ? -14.086 13.867 10.922 1 94.38 178 PHE B CA 1
ATOM 2733 C C . PHE B 1 178 ? -13.984 14.336 12.367 1 94.38 178 PHE B C 1
ATOM 2735 O O . PHE B 1 178 ? -12.875 14.539 12.875 1 94.38 178 PHE B O 1
ATOM 2742 N N . GLU B 1 179 ? -15.234 14.609 12.781 1 83.81 179 GLU B N 1
ATOM 2743 C CA . GLU B 1 179 ? -15.305 14.977 14.195 1 83.81 179 GLU B CA 1
ATOM 2744 C C . GLU B 1 179 ? -15.336 13.742 15.086 1 83.81 179 GLU B C 1
ATOM 2746 O O . GLU B 1 179 ? -15.711 12.656 14.633 1 83.81 179 GLU B O 1
ATOM 2751 N N . GLY B 1 180 ? -15.117 13.844 16.469 1 62.78 180 GLY B N 1
ATOM 2752 C CA . GLY B 1 180 ? -15.438 12.859 17.5 1 62.78 180 GLY B CA 1
ATOM 2753 C C . GLY B 1 180 ? -14.414 11.75 17.594 1 62.78 180 GLY B C 1
ATOM 2754 O O . GLY B 1 180 ? -13.859 11.312 16.578 1 62.78 180 GLY B O 1
ATOM 2755 N N . HIS B 1 181 ? -13.367 11.727 18.453 1 55.09 181 HIS B N 1
ATOM 2756 C CA . HIS B 1 181 ? -12.711 10.586 19.078 1 55.09 181 HIS B CA 1
ATOM 2757 C C . HIS B 1 181 ? -13.344 10.266 20.422 1 55.09 181 HIS B C 1
ATOM 2759 O O . HIS B 1 181 ? -13.953 11.125 21.062 1 55.09 181 HIS B O 1
#

Organism: NCBI:txid1219067

Nearest PDB structures (foldseek):
  5znq-assembly1_B  TM=9.882E-01  e=3.377E-32  Yersinia pseudotuberculosis IP 32953
  8izj-assembly1_B  TM=9.879E-01  e=3.594E-32  Escherichia coli
  4lza-assembly1_B  TM=9.721E-01  e=7.057E-25  Thermoanaerobacter pseudethanolicus ATCC 33223
  4m0k-assembly2_D  TM=9.433E-01  e=2.301E-24  Rhodothermus marinus DSM 4252
  6hgq-assembly1_B  TM=9.246E-01  e=7.480E-22  Homo sapiens

Foldseek 3Di:
DLVVLLVVLVVQWDWDAQPPHHQDTDTHCVSQVVDPSNLVSLLVVVCVVPLPPDAQEEEAEPDQRCSRRVVNCVSSVHYYWYKYFPPPDDADWDKFWFDDPDDIGMIIGHLPPAAAPGEYEYEYAEFAQQRVVVRVVVRNVVSHYDYAEYEYAEYEPVRPNCVVVVVVNHDYYYSDYDYGD/DLVVLLVLLVVQWDWDAQPPHHFDTDTHCVSQVVDPSNLVSLLVVVCVVCLPPDAQEEEAEPDQRCSRRVVNCVSSVHYYWYKYFPPPDDADWDKFWFDDPDDIGMIIGHLPPAAAPGEYEYEYAEFAQQRVVVRVVVRNVVSHYDYAEYEYAEYEPVRPNCVVVVVVNHDYYYSDYDYGD